Protein AF-A0A1F5HUN1-F1 (afdb_monomer_lite)

Sequence (190 aa):
MKLDQKSRLKQLQDASELLSDSLEKIESGDSKYLVVLGTQLRALICTGGRTFNPLLLDLSEELNKPIECFGPPDKNPNDPLFNGLVLGFPGRLIGFEPYSPAQRKYLLKDWLNANVLVVGGLFYTPNEVLRSFADKEASHYDPKSDSRMDKLRGIIHHNYFQGRNINEIDRFLIQTAEFVVGSTKELLTL

Structure (mmCIF, N/CA/C/O backbone):
data_AF-A0A1F5HUN1-F1
#
_entry.id   AF-A0A1F5HUN1-F1
#
loop_
_atom_site.group_PDB
_atom_site.id
_atom_site.type_symbol
_atom_site.label_atom_id
_atom_site.label_alt_id
_atom_site.label_comp_id
_atom_site.label_asym_id
_atom_site.label_entity_id
_atom_site.label_seq_id
_atom_site.pdbx_PDB_ins_code
_atom_site.Cartn_x
_atom_site.Cartn_y
_atom_site.Cartn_z
_atom_site.occupancy
_atom_site.B_iso_or_equiv
_atom_site.auth_seq_id
_atom_site.auth_comp_id
_atom_site.auth_asym_id
_atom_site.auth_atom_id
_atom_site.pdbx_PDB_model_num
ATOM 1 N N . MET A 1 1 ? -10.125 -16.787 17.872 1.00 56.31 1 MET A N 1
ATOM 2 C CA . MET A 1 1 ? -11.293 -15.923 18.143 1.00 56.31 1 MET A CA 1
ATOM 3 C C . MET A 1 1 ? -11.120 -14.667 17.303 1.00 56.31 1 MET A C 1
ATOM 5 O O . MET A 1 1 ? -10.060 -14.064 17.411 1.00 56.31 1 MET A O 1
ATOM 9 N N . LYS A 1 2 ? -12.054 -14.334 16.399 1.00 71.06 2 LYS A N 1
ATOM 10 C CA . LYS A 1 2 ? -11.988 -13.051 15.677 1.00 71.06 2 LYS A CA 1
ATOM 11 C C . LYS A 1 2 ? -12.323 -11.943 16.678 1.00 71.06 2 LYS A C 1
ATOM 13 O O . LYS A 1 2 ? -13.275 -12.103 17.438 1.00 71.06 2 LYS A O 1
ATOM 18 N N . LEU A 1 3 ? -11.515 -10.885 16.714 1.00 83.12 3 LEU A N 1
ATOM 19 C CA . LEU A 1 3 ? -11.843 -9.680 17.476 1.00 83.12 3 LEU A CA 1
ATOM 20 C C . LEU A 1 3 ? -13.171 -9.111 16.969 1.00 83.12 3 LEU A C 1
ATOM 22 O O . LEU A 1 3 ? -13.496 -9.268 15.788 1.00 83.12 3 LEU A O 1
ATOM 26 N N . ASP A 1 4 ? -13.926 -8.464 17.853 1.00 93.12 4 ASP A N 1
ATOM 27 C CA . ASP A 1 4 ? -15.129 -7.753 17.441 1.00 93.12 4 ASP A CA 1
ATOM 28 C C . ASP A 1 4 ? -14.783 -6.610 16.468 1.00 93.12 4 ASP A C 1
ATOM 30 O O . ASP A 1 4 ? -13.645 -6.130 16.394 1.00 93.12 4 ASP A O 1
ATOM 34 N N . GLN A 1 5 ? -15.781 -6.181 15.702 1.00 92.62 5 GLN A N 1
ATOM 35 C CA . GLN A 1 5 ? -15.617 -5.169 14.663 1.00 92.62 5 GLN A CA 1
ATOM 36 C C . GLN A 1 5 ? -15.076 -3.839 15.210 1.00 92.62 5 GLN A C 1
ATOM 38 O O . GLN A 1 5 ? -14.200 -3.241 14.588 1.00 92.62 5 GLN A O 1
ATOM 43 N N . LYS A 1 6 ? -15.531 -3.394 16.389 1.00 93.81 6 LYS A N 1
ATOM 44 C CA . LYS A 1 6 ? -15.085 -2.133 17.002 1.00 93.81 6 LYS A CA 1
ATOM 45 C C . LYS A 1 6 ? -13.597 -2.196 17.343 1.00 93.81 6 LYS A C 1
ATOM 47 O O . LYS A 1 6 ? -12.859 -1.257 17.052 1.00 93.81 6 LYS A O 1
ATOM 52 N N . SER A 1 7 ? -13.151 -3.315 17.906 1.00 95.56 7 SER A N 1
ATOM 53 C CA . SER A 1 7 ? -11.740 -3.557 18.213 1.00 95.56 7 SER A CA 1
ATOM 54 C C . SER A 1 7 ? -10.872 -3.559 16.950 1.00 95.56 7 SER A C 1
ATOM 56 O O . SER A 1 7 ? -9.792 -2.973 16.939 1.00 95.56 7 SER A O 1
ATOM 58 N N . ARG A 1 8 ? -11.355 -4.158 15.856 1.00 95.25 8 ARG A N 1
ATOM 59 C CA . ARG A 1 8 ? -10.649 -4.172 14.562 1.00 95.25 8 ARG A CA 1
ATOM 60 C C . ARG A 1 8 ? -10.586 -2.796 13.901 1.00 95.25 8 ARG A C 1
ATOM 62 O O . ARG A 1 8 ? -9.546 -2.444 13.354 1.00 95.25 8 ARG A O 1
ATOM 69 N N . LEU A 1 9 ? -11.656 -2.004 13.981 1.00 95.94 9 LEU A N 1
ATOM 70 C CA . LEU A 1 9 ? -11.659 -0.615 13.509 1.00 95.94 9 LEU A CA 1
ATOM 71 C C . LEU A 1 9 ? -10.669 0.243 14.298 1.00 95.94 9 LEU A C 1
ATOM 73 O O . LEU A 1 9 ? -9.948 1.037 13.702 1.00 95.94 9 LEU A O 1
ATOM 77 N N . LYS A 1 10 ? -10.569 0.037 15.618 1.00 96.38 10 LYS A N 1
ATOM 78 C CA . LYS A 1 10 ? -9.562 0.724 16.434 1.00 96.38 10 LYS A CA 1
ATOM 79 C C . LYS A 1 10 ? -8.138 0.320 16.043 1.00 96.38 10 LYS A C 1
ATOM 81 O O . LYS A 1 10 ? -7.303 1.194 15.862 1.00 96.38 10 LYS A O 1
ATOM 86 N N . GLN A 1 11 ? -7.878 -0.969 15.814 1.00 96.38 11 GLN A N 1
ATOM 87 C CA . GLN A 1 11 ? -6.581 -1.428 15.297 1.00 96.38 11 GLN A CA 1
ATOM 88 C C . GLN A 1 11 ? -6.235 -0.807 13.941 1.00 96.38 11 GLN A C 1
ATOM 90 O O . GLN A 1 11 ? -5.084 -0.448 13.708 1.00 96.38 11 GLN A O 1
ATOM 95 N N . LEU A 1 12 ? -7.222 -0.677 13.051 1.00 96.81 12 LEU A N 1
ATOM 96 C CA . LEU A 1 12 ? -7.029 -0.030 11.759 1.00 96.81 12 LEU A CA 1
ATOM 97 C C . LEU A 1 12 ? -6.694 1.459 11.931 1.00 96.81 12 LEU A C 1
ATOM 99 O O . LEU A 1 12 ? -5.780 1.954 11.275 1.00 96.81 12 LEU A O 1
ATOM 103 N N . GLN A 1 13 ? -7.394 2.154 12.832 1.00 97.31 13 GLN A N 1
ATOM 104 C CA . GLN A 1 13 ? -7.100 3.544 13.171 1.00 97.31 13 GLN A CA 1
ATOM 105 C C . GLN A 1 13 ? -5.670 3.694 13.711 1.00 97.31 13 GLN A C 1
ATOM 107 O O . GLN A 1 13 ? -4.914 4.499 13.179 1.00 97.31 13 GLN A O 1
ATOM 112 N N . ASP A 1 14 ? -5.282 2.889 14.702 1.00 97.31 14 ASP A N 1
ATOM 113 C CA . ASP A 1 14 ? -3.951 2.951 15.321 1.00 97.31 14 ASP A CA 1
ATOM 114 C C . ASP A 1 14 ? -2.840 2.673 14.290 1.00 97.31 14 ASP A C 1
ATOM 116 O O . ASP A 1 14 ? -1.811 3.348 14.260 1.00 97.31 14 ASP A O 1
ATOM 120 N N . ALA A 1 15 ? -3.057 1.708 13.388 1.00 96.81 15 ALA A N 1
ATOM 121 C CA . ALA A 1 15 ? -2.124 1.414 12.303 1.00 96.81 15 ALA A CA 1
ATOM 122 C C . ALA A 1 15 ? -2.027 2.564 11.282 1.00 96.81 15 ALA A C 1
ATOM 124 O O . ALA A 1 15 ? -0.940 2.857 10.784 1.00 96.81 15 ALA A O 1
ATOM 125 N N . SER A 1 16 ? -3.140 3.239 10.981 1.00 96.88 16 SER A N 1
ATOM 126 C CA . SER A 1 16 ? -3.157 4.410 10.096 1.00 96.88 16 SER A CA 1
ATOM 127 C C . SER A 1 16 ? -2.504 5.642 10.729 1.00 96.88 16 SER A C 1
ATOM 129 O O . SER A 1 16 ? -1.870 6.422 10.016 1.00 96.88 16 SER A O 1
ATOM 131 N N . GLU A 1 17 ? -2.649 5.836 12.040 1.00 97.75 17 GLU A N 1
ATOM 132 C CA . GLU A 1 17 ? -1.935 6.874 12.795 1.00 97.75 17 GLU A CA 1
ATOM 133 C C . GLU A 1 17 ? -0.425 6.608 12.736 1.00 97.75 17 GLU A C 1
ATOM 135 O O . GLU A 1 17 ? 0.332 7.480 12.320 1.00 97.75 17 GLU A O 1
ATOM 140 N N . LEU A 1 18 ? 0.008 5.365 12.974 1.00 97.81 18 LEU A N 1
ATOM 141 C CA . LEU A 1 18 ? 1.419 4.983 12.865 1.00 97.81 18 LEU A CA 1
ATOM 142 C C . LEU A 1 18 ? 1.997 5.176 11.450 1.00 97.81 18 LEU A C 1
ATOM 144 O O . LEU A 1 18 ? 3.154 5.582 11.309 1.00 97.81 18 LEU A O 1
ATOM 148 N N . LEU A 1 19 ? 1.223 4.885 10.397 1.00 97.75 19 LEU A N 1
ATOM 149 C CA . LEU A 1 19 ? 1.625 5.192 9.019 1.00 97.75 19 LEU A CA 1
ATOM 150 C C . LEU A 1 19 ? 1.801 6.701 8.808 1.00 97.75 19 LEU A C 1
ATOM 152 O O . LEU A 1 19 ? 2.785 7.107 8.195 1.00 97.75 19 LEU A O 1
ATOM 156 N N . SER A 1 20 ? 0.875 7.512 9.325 1.00 98.06 20 SER A N 1
ATOM 157 C CA . SER A 1 20 ? 0.920 8.977 9.207 1.00 98.06 20 SER A CA 1
ATOM 158 C C . SER A 1 20 ? 2.145 9.548 9.924 1.00 98.06 20 SER A C 1
ATOM 160 O O . SER A 1 20 ? 2.934 10.259 9.308 1.00 98.06 20 SER A O 1
ATOM 162 N N . ASP A 1 21 ? 2.382 9.135 11.171 1.00 98.06 21 ASP A N 1
ATOM 163 C CA . ASP A 1 21 ? 3.564 9.532 11.941 1.00 98.06 21 ASP A CA 1
ATOM 164 C C . ASP A 1 21 ? 4.859 9.130 11.221 1.00 98.06 21 ASP A C 1
ATOM 166 O O . ASP A 1 21 ? 5.821 9.895 11.155 1.00 98.06 21 ASP A O 1
ATOM 170 N N . SER A 1 22 ? 4.896 7.922 10.648 1.00 97.31 22 SER A N 1
ATOM 171 C CA . SER A 1 22 ? 6.065 7.432 9.910 1.00 97.31 22 SER A CA 1
ATOM 172 C C . SER A 1 22 ? 6.337 8.257 8.650 1.00 97.31 22 SER A C 1
ATOM 174 O O . SER A 1 22 ? 7.502 8.532 8.358 1.00 97.31 22 SER A O 1
ATOM 176 N N . LEU A 1 23 ? 5.292 8.674 7.925 1.00 97.12 23 LEU A N 1
ATOM 177 C CA . LEU A 1 23 ? 5.412 9.568 6.770 1.00 97.12 23 LEU A CA 1
ATOM 178 C C . LEU A 1 23 ? 6.037 10.909 7.178 1.00 97.12 23 LEU A C 1
ATOM 180 O O . LEU A 1 23 ? 7.041 11.302 6.588 1.00 97.12 23 LEU A O 1
ATOM 184 N N . GLU A 1 24 ? 5.544 11.548 8.242 1.00 97.56 24 GLU A N 1
ATOM 185 C CA . GLU A 1 24 ? 6.091 12.822 8.740 1.00 97.56 24 GLU A CA 1
ATOM 186 C C . GLU A 1 24 ? 7.574 12.710 9.143 1.00 97.56 24 GLU A C 1
ATOM 188 O O . GLU A 1 24 ? 8.388 13.608 8.892 1.00 97.56 24 GLU A O 1
ATOM 193 N N . LYS A 1 25 ? 7.965 11.585 9.761 1.00 96.56 25 LYS A N 1
ATOM 194 C CA . LYS A 1 25 ? 9.371 11.328 10.113 1.00 96.56 25 LYS A CA 1
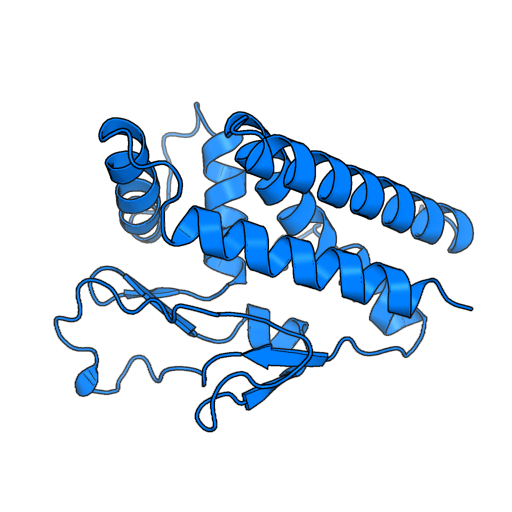ATOM 195 C C . LYS A 1 25 ? 10.253 11.172 8.879 1.00 96.56 25 LYS A C 1
ATOM 197 O O . LYS A 1 25 ? 11.366 11.698 8.873 1.00 96.56 25 LYS A O 1
ATOM 202 N N . ILE A 1 26 ? 9.767 10.496 7.840 1.00 93.88 26 ILE A N 1
ATOM 203 C CA . ILE A 1 26 ? 10.493 10.339 6.574 1.00 93.88 26 ILE A CA 1
ATOM 204 C C . ILE A 1 26 ? 10.638 11.685 5.864 1.00 93.88 26 ILE A C 1
ATOM 206 O O . ILE A 1 26 ? 11.736 12.005 5.412 1.00 93.88 26 ILE A O 1
ATOM 210 N N . GLU A 1 27 ? 9.580 12.497 5.817 1.00 92.31 27 GLU A N 1
ATOM 211 C CA . GLU A 1 27 ? 9.631 13.859 5.265 1.00 92.31 27 GLU A CA 1
ATOM 212 C C . GLU A 1 27 ? 10.648 14.742 6.000 1.00 92.31 27 GLU A C 1
ATOM 214 O O . GLU A 1 27 ? 11.350 15.541 5.382 1.00 92.31 27 GLU A O 1
ATOM 219 N N . SER A 1 28 ? 10.801 14.532 7.311 1.00 93.75 28 SER A N 1
ATOM 220 C CA . SER A 1 28 ? 11.814 15.194 8.144 1.00 93.75 28 SER A CA 1
ATOM 221 C C . SER A 1 28 ? 13.241 14.646 7.950 1.00 93.75 28 SER A C 1
ATOM 223 O O . SER A 1 28 ? 14.171 15.107 8.613 1.00 93.75 28 SER A O 1
ATOM 225 N N . GLY A 1 29 ? 13.433 13.661 7.068 1.00 90.12 29 GLY A N 1
ATOM 226 C CA . GLY A 1 29 ? 14.726 13.055 6.739 1.00 90.12 29 GLY A CA 1
ATOM 227 C C . GLY A 1 29 ? 15.086 11.794 7.535 1.00 90.12 29 GLY A C 1
ATOM 228 O O . GLY A 1 29 ? 16.185 11.266 7.364 1.00 90.12 29 GLY A O 1
ATOM 229 N N . ASP A 1 30 ? 14.198 11.277 8.389 1.00 91.75 30 ASP A N 1
ATOM 230 C CA . ASP A 1 30 ? 14.456 10.082 9.203 1.00 91.75 30 ASP A CA 1
ATOM 231 C C . ASP A 1 30 ? 14.040 8.798 8.462 1.00 91.75 30 ASP A C 1
ATOM 233 O O . ASP A 1 30 ? 12.989 8.198 8.700 1.00 91.75 30 ASP A O 1
ATOM 237 N N . SER A 1 31 ? 14.889 8.361 7.530 1.00 88.06 31 SER A N 1
ATOM 238 C CA . SER A 1 31 ? 14.602 7.249 6.610 1.00 88.06 31 SER A CA 1
ATOM 239 C C . SER A 1 31 ? 14.421 5.878 7.278 1.00 88.06 31 SER A C 1
ATOM 241 O O . SER A 1 31 ? 13.883 4.965 6.651 1.00 88.06 31 SER A O 1
ATOM 243 N N . LYS A 1 32 ? 14.792 5.704 8.557 1.00 89.00 32 LYS A N 1
ATOM 244 C CA . LYS A 1 32 ? 14.588 4.433 9.286 1.00 89.00 32 LYS A CA 1
ATOM 245 C C . LYS A 1 32 ? 13.109 4.053 9.415 1.00 89.00 32 LYS A C 1
ATOM 247 O O . LYS A 1 32 ? 12.781 2.876 9.552 1.00 89.00 32 LYS A O 1
ATOM 252 N N . TYR A 1 33 ? 12.211 5.035 9.331 1.00 93.44 33 TYR A N 1
ATOM 253 C CA . TYR A 1 33 ? 10.768 4.811 9.376 1.00 93.44 33 TYR A CA 1
ATOM 254 C C . TYR A 1 33 ? 10.210 4.181 8.088 1.00 93.44 33 TYR A C 1
ATOM 256 O O . TYR A 1 33 ? 9.084 3.689 8.103 1.00 93.44 33 TYR A O 1
ATOM 264 N N . LEU A 1 34 ? 10.999 4.070 7.008 1.00 90.62 34 LEU A N 1
ATOM 265 C CA . LEU A 1 34 ? 10.617 3.282 5.826 1.00 90.62 34 LEU A CA 1
ATOM 266 C C . LEU A 1 34 ? 10.353 1.811 6.182 1.00 90.62 34 LEU A C 1
ATOM 268 O O . LEU A 1 34 ? 9.440 1.197 5.633 1.00 90.62 34 LEU A O 1
ATOM 272 N N . VAL A 1 35 ? 11.099 1.256 7.144 1.00 90.62 35 VAL A N 1
ATOM 273 C CA . VAL A 1 35 ? 10.883 -0.112 7.647 1.00 90.62 35 VAL A CA 1
ATOM 274 C C . VAL A 1 35 ? 9.513 -0.238 8.317 1.00 90.62 35 VAL A C 1
ATOM 276 O O . VAL A 1 35 ? 8.781 -1.207 8.091 1.00 90.62 35 VAL A O 1
ATOM 279 N N . VAL A 1 36 ? 9.132 0.771 9.104 1.00 93.38 36 VAL A N 1
ATOM 280 C CA . VAL A 1 36 ? 7.818 0.833 9.754 1.00 93.38 36 VAL A CA 1
ATOM 281 C C . VAL A 1 36 ? 6.715 0.927 8.699 1.00 93.38 36 VAL A C 1
ATOM 283 O O . VAL A 1 36 ? 5.768 0.144 8.754 1.00 93.38 36 VAL A O 1
ATOM 286 N N . LEU A 1 37 ? 6.874 1.777 7.675 1.00 94.00 37 LEU A N 1
ATOM 287 C CA . LEU A 1 37 ? 5.928 1.844 6.555 1.00 94.00 37 LEU A CA 1
ATOM 288 C C . LEU A 1 37 ? 5.752 0.490 5.869 1.00 94.00 37 LEU A C 1
ATOM 290 O O . LEU A 1 37 ? 4.629 0.012 5.734 1.00 94.00 37 LEU A O 1
ATOM 294 N N . GLY A 1 38 ? 6.846 -0.150 5.452 1.00 92.88 38 GLY A N 1
ATOM 295 C CA . GLY A 1 38 ? 6.779 -1.418 4.729 1.00 92.88 38 GLY A CA 1
ATOM 296 C C . GLY A 1 38 ? 6.102 -2.531 5.531 1.00 92.88 38 GLY A C 1
ATOM 297 O O . GLY A 1 38 ? 5.279 -3.277 4.997 1.00 92.88 38 GLY A O 1
ATOM 298 N N . THR A 1 39 ? 6.403 -2.626 6.828 1.00 92.06 39 THR A N 1
ATOM 299 C CA . THR A 1 39 ? 5.797 -3.632 7.715 1.00 92.06 39 THR A CA 1
ATOM 300 C C . THR A 1 39 ? 4.307 -3.379 7.954 1.00 92.06 39 THR A C 1
ATOM 302 O O . THR A 1 39 ? 3.516 -4.322 7.862 1.00 92.06 39 THR A O 1
ATOM 305 N N . GLN A 1 40 ? 3.903 -2.126 8.178 1.00 95.12 40 GLN A N 1
ATOM 306 C CA . GLN A 1 40 ? 2.494 -1.758 8.350 1.00 95.12 40 GLN A CA 1
ATOM 307 C C . GLN A 1 40 ? 1.690 -1.921 7.059 1.00 95.12 40 GLN A C 1
ATOM 309 O O . GLN A 1 40 ? 0.628 -2.538 7.069 1.00 95.12 40 GLN A O 1
ATOM 314 N N . LEU A 1 41 ? 2.217 -1.466 5.919 1.00 96.31 41 LEU A N 1
ATOM 315 C CA . LEU A 1 41 ? 1.594 -1.679 4.611 1.00 96.31 41 LEU A CA 1
ATOM 316 C C . LEU A 1 41 ? 1.370 -3.163 4.336 1.00 96.31 41 LEU A C 1
ATOM 318 O O . LEU A 1 41 ? 0.289 -3.565 3.904 1.00 96.31 41 LEU A O 1
ATOM 322 N N . ARG A 1 42 ? 2.362 -4.004 4.646 1.00 92.88 42 ARG A N 1
ATOM 323 C CA . ARG A 1 42 ? 2.183 -5.447 4.536 1.00 92.88 42 ARG A CA 1
ATOM 324 C C . ARG A 1 42 ? 1.002 -5.918 5.377 1.00 92.88 42 ARG A C 1
ATOM 326 O O . ARG A 1 42 ? 0.135 -6.575 4.820 1.00 92.88 42 ARG A O 1
ATOM 333 N N . ALA A 1 43 ? 0.948 -5.568 6.662 1.00 93.06 43 ALA A N 1
ATOM 334 C CA . ALA A 1 43 ? -0.140 -5.943 7.573 1.00 93.06 43 ALA A CA 1
ATOM 335 C C . ALA A 1 43 ? -1.527 -5.466 7.125 1.00 93.06 43 ALA A C 1
ATOM 337 O O . ALA A 1 43 ? -2.515 -6.174 7.320 1.00 93.06 43 ALA A O 1
ATOM 338 N N . LEU A 1 44 ? -1.606 -4.286 6.514 1.00 95.94 44 LEU A N 1
ATOM 339 C CA . LEU A 1 44 ? -2.877 -3.667 6.166 1.00 95.94 44 LEU A CA 1
ATOM 340 C C . LEU A 1 44 ? -3.441 -4.135 4.829 1.00 95.94 44 LEU A C 1
ATOM 342 O O . LEU A 1 44 ? -4.658 -4.290 4.738 1.00 95.94 44 LEU A O 1
ATOM 346 N N . ILE A 1 45 ? -2.598 -4.347 3.810 1.00 96.38 45 ILE A N 1
ATOM 347 C CA . ILE A 1 45 ? -3.074 -4.553 2.430 1.00 96.38 45 ILE A CA 1
ATOM 348 C C . ILE A 1 45 ? -2.477 -5.762 1.697 1.00 96.38 45 ILE A C 1
ATOM 350 O O . ILE A 1 45 ? -3.057 -6.198 0.709 1.00 96.38 45 ILE A O 1
ATOM 354 N N . CYS A 1 46 ? -1.354 -6.343 2.134 1.00 93.88 46 CYS A N 1
ATOM 355 C CA . CYS A 1 46 ? -0.739 -7.442 1.377 1.00 93.88 46 CYS A CA 1
ATOM 356 C C . CYS A 1 46 ? -1.464 -8.783 1.553 1.00 93.88 46 CYS A C 1
ATOM 358 O O . CYS A 1 46 ? -1.920 -9.137 2.637 1.00 93.88 46 CYS A O 1
ATOM 360 N N . THR A 1 47 ? -1.481 -9.581 0.484 1.00 88.00 47 THR A N 1
ATOM 361 C CA . THR A 1 47 ? -2.148 -10.892 0.410 1.00 88.00 47 THR A CA 1
ATOM 362 C C . THR A 1 47 ? -1.153 -12.024 0.110 1.00 88.00 47 THR A C 1
ATOM 364 O O . THR A 1 47 ? -0.011 -11.792 -0.302 1.00 88.00 47 THR A O 1
ATOM 367 N N . GLY A 1 48 ? -1.570 -13.283 0.298 1.00 76.56 48 GLY A N 1
ATOM 368 C CA . GLY A 1 48 ? -0.821 -14.466 -0.160 1.00 76.56 48 GLY A CA 1
ATOM 369 C C . GLY A 1 48 ? 0.028 -15.186 0.901 1.00 76.56 48 GLY A C 1
ATOM 370 O O . GLY A 1 48 ? 1.077 -15.746 0.575 1.00 76.56 48 GLY A O 1
ATOM 371 N N . GLY A 1 49 ? -0.399 -15.179 2.164 1.00 71.06 49 GLY A N 1
ATOM 372 C CA . GLY A 1 49 ? 0.087 -16.090 3.206 1.00 71.06 49 GLY A CA 1
ATOM 373 C C . GLY A 1 49 ? -1.072 -16.930 3.744 1.00 71.06 49 GLY A C 1
ATOM 374 O O . GLY A 1 49 ? -2.182 -16.421 3.847 1.00 71.06 49 GLY A O 1
ATOM 375 N N . ARG A 1 50 ? -0.838 -18.201 4.109 1.00 60.84 50 ARG A N 1
ATOM 376 C CA . ARG A 1 50 ? -1.904 -19.117 4.588 1.00 60.84 50 ARG A CA 1
ATOM 377 C C . ARG A 1 50 ? -2.694 -18.587 5.794 1.00 60.84 50 ARG A C 1
ATOM 379 O O . ARG A 1 50 ? -3.806 -19.040 6.028 1.00 60.84 50 ARG A O 1
ATOM 386 N N . THR A 1 51 ? -2.117 -17.666 6.558 1.00 66.50 51 THR A N 1
ATOM 387 C CA . THR A 1 51 ? -2.691 -17.100 7.788 1.00 66.50 51 THR A CA 1
ATOM 388 C C . THR A 1 51 ? -2.771 -15.575 7.758 1.00 66.50 51 THR A C 1
ATOM 390 O O . THR A 1 51 ? -2.964 -14.957 8.802 1.00 66.50 51 THR A O 1
ATOM 393 N N . PHE A 1 52 ? -2.561 -14.956 6.594 1.00 75.81 52 PHE A N 1
ATOM 394 C CA . PHE A 1 52 ? -2.387 -13.514 6.499 1.00 75.81 52 PHE A CA 1
ATOM 395 C C . PHE A 1 52 ? -3.632 -12.855 5.910 1.00 75.81 52 PHE A C 1
ATOM 397 O O . PHE A 1 52 ? -3.891 -12.982 4.715 1.00 75.81 52 PHE A O 1
ATOM 404 N N . ASN A 1 53 ? -4.374 -12.162 6.770 1.00 84.69 53 ASN A N 1
ATOM 405 C CA . ASN A 1 53 ? -5.614 -11.476 6.433 1.00 84.69 53 ASN A CA 1
ATOM 406 C C . ASN A 1 53 ? -5.400 -9.957 6.565 1.00 84.69 53 ASN A C 1
ATOM 408 O O . ASN A 1 53 ? -5.316 -9.464 7.695 1.00 84.69 53 ASN A O 1
ATOM 412 N N . PRO A 1 54 ? -5.227 -9.231 5.448 1.00 92.75 54 PRO A N 1
ATOM 413 C CA . PRO A 1 54 ? -4.950 -7.798 5.464 1.00 92.75 54 PRO A CA 1
ATOM 414 C C . PRO A 1 54 ? -6.114 -7.004 6.066 1.00 92.75 54 PRO A C 1
ATOM 416 O O . PRO A 1 54 ? -7.219 -6.997 5.527 1.00 92.75 54 PRO A O 1
ATOM 419 N N . LEU A 1 55 ? -5.861 -6.320 7.188 1.00 95.06 55 LEU A N 1
ATOM 420 C CA . LEU A 1 55 ? -6.916 -5.728 8.020 1.00 95.06 55 LEU A CA 1
ATOM 421 C C . LEU A 1 55 ? -7.795 -4.719 7.266 1.00 95.06 55 LEU A C 1
ATOM 423 O O . LEU A 1 55 ? -9.013 -4.736 7.443 1.00 95.06 55 LEU A O 1
ATOM 427 N N . LEU A 1 56 ? -7.195 -3.857 6.436 1.00 96.62 56 LEU A N 1
ATOM 428 C CA . LEU A 1 56 ? -7.932 -2.836 5.688 1.00 96.62 56 LEU A CA 1
ATOM 429 C C . LEU A 1 56 ? -8.823 -3.474 4.615 1.00 96.62 56 LEU A C 1
ATOM 431 O O . LEU A 1 56 ? -9.995 -3.121 4.508 1.00 96.62 56 LEU A O 1
ATOM 435 N N . LEU A 1 57 ? -8.290 -4.436 3.853 1.00 95.31 57 LEU A N 1
ATOM 436 C CA . LEU A 1 57 ? -9.064 -5.138 2.825 1.00 95.31 57 LEU A CA 1
ATOM 437 C C . LEU A 1 57 ? -10.214 -5.934 3.452 1.00 95.31 57 LEU A C 1
ATOM 439 O O . LEU A 1 57 ? -11.352 -5.790 3.011 1.00 95.31 57 LEU A O 1
ATOM 443 N N . ASP A 1 58 ? -9.952 -6.680 4.526 1.00 94.88 58 ASP A N 1
ATOM 444 C CA . ASP A 1 58 ? -10.984 -7.443 5.230 1.00 94.88 58 ASP A CA 1
ATOM 445 C C . ASP A 1 58 ? -12.123 -6.544 5.741 1.00 94.88 58 ASP A C 1
ATOM 447 O O . ASP A 1 58 ? -13.297 -6.886 5.601 1.00 94.88 58 ASP A O 1
ATOM 451 N N . LEU A 1 59 ? -11.794 -5.403 6.362 1.00 96.12 59 LEU A N 1
ATOM 452 C CA . LEU A 1 59 ? -12.803 -4.467 6.869 1.00 96.12 59 LEU A CA 1
ATOM 453 C C . LEU A 1 59 ? -13.569 -3.782 5.733 1.00 96.12 59 LEU A C 1
ATOM 455 O O . LEU A 1 59 ? -14.769 -3.555 5.866 1.00 96.12 59 LEU A O 1
ATOM 459 N N . SER A 1 60 ? -12.906 -3.485 4.613 1.00 95.94 60 SER A N 1
ATOM 460 C CA . SER A 1 60 ? -13.555 -2.912 3.431 1.00 95.94 60 SER A CA 1
ATOM 461 C C . SER A 1 60 ? -14.627 -3.845 2.855 1.00 95.94 60 SER A C 1
ATOM 463 O O . SER A 1 60 ? -15.723 -3.398 2.515 1.00 95.94 60 SER A O 1
ATOM 465 N N . GLU A 1 61 ? -14.353 -5.153 2.823 1.00 94.19 61 GLU A N 1
ATOM 466 C CA . GLU A 1 61 ? -15.310 -6.161 2.364 1.00 94.19 61 GLU A CA 1
ATOM 467 C C . GLU A 1 61 ? -16.439 -6.364 3.385 1.00 94.19 61 GLU A C 1
ATOM 469 O O . GLU A 1 61 ? -17.608 -6.373 3.008 1.00 94.19 61 GLU A O 1
ATOM 474 N N . GLU A 1 62 ? -16.120 -6.442 4.682 1.00 94.38 62 GLU A N 1
ATOM 475 C CA . GLU A 1 62 ? -17.118 -6.592 5.753 1.00 94.38 62 GLU A CA 1
ATOM 476 C C . GLU A 1 62 ? -18.120 -5.428 5.802 1.00 94.38 62 GLU A C 1
ATOM 478 O O . GLU A 1 62 ? -19.310 -5.635 6.040 1.00 94.38 62 GLU A O 1
ATOM 483 N N . LEU A 1 63 ? -17.647 -4.206 5.550 1.00 95.19 63 LEU A N 1
ATOM 484 C CA . LEU A 1 63 ? -18.468 -2.995 5.536 1.00 95.19 63 LEU A CA 1
ATOM 485 C C . LEU A 1 63 ? -19.124 -2.720 4.173 1.00 95.19 63 LEU A C 1
ATOM 487 O O . LEU A 1 63 ? -19.820 -1.714 4.042 1.00 95.19 63 LEU A O 1
ATOM 491 N N . ASN A 1 64 ? -18.919 -3.579 3.166 1.00 95.81 64 ASN A N 1
ATOM 492 C CA . ASN A 1 64 ? -19.345 -3.363 1.776 1.00 95.81 64 ASN A CA 1
ATOM 493 C C . ASN A 1 64 ? -18.901 -2.000 1.204 1.00 95.81 64 ASN A C 1
ATOM 495 O O . ASN A 1 64 ? -19.637 -1.348 0.463 1.00 95.81 64 ASN A O 1
ATOM 499 N N . LYS A 1 65 ? -17.686 -1.569 1.550 1.00 95.88 65 LYS A N 1
ATOM 500 C CA . LYS A 1 65 ? -17.057 -0.330 1.082 1.00 95.88 65 LYS A CA 1
ATOM 501 C C . LYS A 1 65 ? -15.792 -0.681 0.294 1.00 95.88 65 LYS A C 1
ATOM 503 O O . LYS A 1 65 ? -14.703 -0.629 0.862 1.00 95.88 65 LYS A O 1
ATOM 508 N N . PRO A 1 66 ? -15.908 -1.091 -0.981 1.00 95.38 66 PRO A N 1
ATOM 509 C CA . PRO A 1 66 ? -14.740 -1.442 -1.779 1.00 95.38 66 PRO A CA 1
ATOM 510 C C . PRO A 1 66 ? -13.795 -0.243 -1.907 1.00 95.38 66 PRO A C 1
ATOM 512 O O . PRO A 1 66 ? -14.235 0.875 -2.161 1.00 95.38 66 PRO A O 1
ATOM 515 N N . ILE A 1 67 ? -12.495 -0.490 -1.756 1.00 97.69 67 ILE A N 1
ATOM 516 C CA . ILE A 1 67 ? -11.468 0.541 -1.925 1.00 97.69 67 ILE A CA 1
ATOM 517 C C . ILE A 1 67 ? -11.058 0.570 -3.391 1.00 97.69 67 ILE A C 1
ATOM 519 O O . ILE A 1 67 ? -10.584 -0.433 -3.932 1.00 97.69 67 ILE A O 1
ATOM 523 N N . GLU A 1 68 ? -11.232 1.722 -4.024 1.00 97.88 68 GLU A N 1
ATOM 524 C CA . GLU A 1 68 ? -10.893 1.946 -5.424 1.00 97.88 68 GLU A CA 1
ATOM 525 C C . GLU A 1 68 ? -9.646 2.820 -5.541 1.00 97.88 68 GLU A C 1
ATOM 527 O O . GLU A 1 68 ? -9.445 3.749 -4.764 1.00 97.88 68 GLU A O 1
ATOM 532 N N . CYS A 1 69 ? -8.806 2.543 -6.534 1.00 97.69 69 CYS A N 1
ATOM 533 C CA . CYS A 1 69 ? -7.597 3.317 -6.786 1.00 97.69 69 CYS A CA 1
ATOM 534 C C . CYS A 1 69 ? -7.338 3.500 -8.280 1.00 97.69 69 CYS A C 1
ATOM 536 O O . CYS A 1 69 ? -7.795 2.713 -9.113 1.00 97.69 69 CYS A O 1
ATOM 538 N N . PHE A 1 70 ? -6.541 4.508 -8.621 1.00 97.56 70 PHE A N 1
ATOM 539 C CA . PHE A 1 70 ? -5.990 4.695 -9.957 1.00 97.56 70 PHE A CA 1
ATOM 540 C C . PHE A 1 70 ? -4.517 4.311 -9.978 1.00 97.56 70 PHE A C 1
ATOM 542 O O . PHE A 1 70 ? -3.737 4.753 -9.136 1.00 97.56 70 PHE A O 1
ATOM 549 N N . GLY A 1 71 ? -4.131 3.507 -10.964 1.00 95.75 71 GLY A N 1
ATOM 550 C CA . GLY A 1 71 ? -2.760 3.043 -11.132 1.00 95.75 71 GLY A CA 1
ATOM 551 C C . GLY A 1 71 ? -2.384 2.844 -12.600 1.00 95.75 71 GLY A C 1
ATOM 552 O O . GLY A 1 71 ? -3.238 2.961 -13.483 1.00 95.75 71 GLY A O 1
ATOM 553 N N . PRO A 1 72 ? -1.102 2.581 -12.897 1.00 93.62 72 PRO A N 1
ATOM 554 C CA . PRO A 1 72 ? -0.658 2.204 -14.234 1.00 93.62 72 PRO A CA 1
ATOM 555 C C . PRO A 1 72 ? -1.412 0.972 -14.749 1.00 93.62 72 PRO A C 1
ATOM 557 O O . PRO A 1 72 ? -1.834 0.146 -13.940 1.00 93.62 72 PRO A O 1
ATOM 560 N N . PRO A 1 73 ? -1.544 0.820 -16.077 1.00 92.50 73 PRO A N 1
ATOM 561 C CA . PRO A 1 73 ? -2.150 -0.369 -16.650 1.00 92.50 73 PRO A CA 1
ATOM 562 C C . PRO A 1 73 ? -1.319 -1.613 -16.312 1.00 92.50 73 PRO A C 1
ATOM 564 O O . PRO A 1 73 ? -0.089 -1.545 -16.214 1.00 92.50 73 PRO A O 1
ATOM 567 N N . ASP A 1 74 ? -2.004 -2.747 -16.176 1.00 93.62 74 ASP A N 1
ATOM 568 C CA . ASP A 1 74 ? -1.376 -4.056 -16.011 1.00 93.62 74 ASP A CA 1
ATOM 569 C C . ASP A 1 74 ? -0.540 -4.374 -17.256 1.00 93.62 74 ASP A C 1
ATOM 571 O O . ASP A 1 74 ? -1.039 -4.311 -18.386 1.00 93.62 74 ASP A O 1
ATOM 575 N N . LYS A 1 75 ? 0.752 -4.641 -17.065 1.00 90.50 75 LYS A N 1
ATOM 576 C CA . LYS A 1 75 ? 1.678 -4.891 -18.169 1.00 90.50 75 LYS A CA 1
ATOM 577 C C . LYS A 1 75 ? 1.635 -6.366 -18.527 1.00 90.50 75 LYS A C 1
ATOM 579 O O . LYS A 1 75 ? 1.787 -7.227 -17.667 1.00 90.50 75 LYS A O 1
ATOM 584 N N . ASN A 1 76 ? 1.504 -6.657 -19.817 1.00 88.31 76 ASN A N 1
ATOM 585 C CA . ASN A 1 76 ? 1.596 -8.024 -20.310 1.00 88.31 76 ASN A CA 1
ATOM 586 C C . ASN A 1 76 ? 3.064 -8.492 -20.275 1.00 88.31 76 ASN A C 1
ATOM 588 O O . ASN A 1 76 ? 3.885 -7.911 -20.990 1.00 88.31 76 ASN A O 1
ATOM 592 N N . PRO A 1 77 ? 3.404 -9.561 -19.527 1.00 83.06 77 PRO A N 1
ATOM 593 C CA . PRO A 1 77 ? 4.771 -10.070 -19.469 1.00 83.06 77 PRO A CA 1
ATOM 594 C C . PRO A 1 77 ? 5.337 -10.550 -20.809 1.00 83.06 77 PRO A C 1
ATOM 596 O O . PRO A 1 77 ? 6.550 -10.646 -20.967 1.00 83.06 77 PRO A O 1
ATOM 599 N N . ASN A 1 78 ? 4.461 -10.854 -21.770 1.00 85.69 78 ASN A N 1
ATOM 600 C CA . ASN A 1 78 ? 4.832 -11.321 -23.104 1.00 85.69 78 ASN A CA 1
ATOM 601 C C . ASN A 1 78 ? 4.951 -10.187 -24.132 1.00 85.69 78 ASN A C 1
ATOM 603 O O . ASN A 1 78 ? 5.186 -10.463 -25.307 1.00 85.69 78 ASN A O 1
ATOM 607 N N . ASP A 1 79 ? 4.736 -8.930 -23.734 1.00 84.69 79 ASP A N 1
ATOM 608 C CA . ASP A 1 79 ? 4.857 -7.797 -24.647 1.00 84.69 79 ASP A CA 1
ATOM 609 C C . ASP A 1 79 ? 6.344 -7.535 -24.974 1.00 84.69 79 ASP A C 1
ATOM 611 O O . ASP A 1 79 ? 7.133 -7.233 -24.068 1.00 84.69 79 ASP A O 1
ATOM 615 N N . PRO A 1 80 ? 6.748 -7.621 -26.261 1.00 82.69 80 PRO A N 1
ATOM 616 C CA . PRO A 1 80 ? 8.133 -7.423 -26.677 1.00 82.69 80 PRO A CA 1
ATOM 617 C C . PRO A 1 80 ? 8.712 -6.055 -26.309 1.00 82.69 80 PRO A C 1
ATOM 619 O O . PRO A 1 80 ? 9.934 -5.928 -26.233 1.00 82.69 80 PRO A O 1
ATOM 622 N N . LEU A 1 81 ? 7.872 -5.042 -26.067 1.00 79.50 81 LEU A N 1
ATOM 623 C CA . LEU A 1 81 ? 8.304 -3.700 -25.666 1.00 79.50 81 LEU A CA 1
ATOM 624 C C . LEU A 1 81 ? 9.053 -3.686 -24.325 1.00 79.50 81 LEU A C 1
ATOM 626 O O . LEU A 1 81 ? 9.805 -2.750 -24.057 1.00 79.50 81 LEU A O 1
ATOM 630 N N . PHE A 1 82 ? 8.880 -4.713 -23.487 1.00 79.06 82 PHE A N 1
ATOM 631 C CA . PHE A 1 82 ? 9.575 -4.832 -22.203 1.00 79.06 82 PHE A CA 1
ATOM 632 C C . PHE A 1 82 ? 10.861 -5.671 -22.272 1.00 79.06 82 PHE A C 1
ATOM 634 O O . PHE A 1 82 ? 11.588 -5.760 -21.277 1.00 79.06 82 PHE A O 1
ATOM 641 N N . ASN A 1 83 ? 11.191 -6.247 -23.435 1.00 75.00 83 ASN A N 1
ATOM 642 C CA . ASN A 1 83 ? 12.420 -7.017 -23.615 1.00 75.00 83 ASN A CA 1
ATOM 643 C C . ASN A 1 83 ? 13.649 -6.111 -23.460 1.00 75.00 83 ASN A C 1
ATOM 645 O O . ASN A 1 83 ? 13.837 -5.153 -24.204 1.00 75.00 83 ASN A O 1
ATOM 649 N N . GLY A 1 84 ? 14.509 -6.425 -22.489 1.00 67.50 84 GLY A N 1
ATOM 650 C CA . GLY A 1 84 ? 15.712 -5.637 -22.201 1.00 67.50 84 GLY A CA 1
ATOM 651 C C . GLY A 1 84 ? 15.469 -4.375 -21.366 1.00 67.50 84 GLY A C 1
ATOM 652 O O . GLY A 1 84 ? 16.416 -3.629 -21.115 1.00 67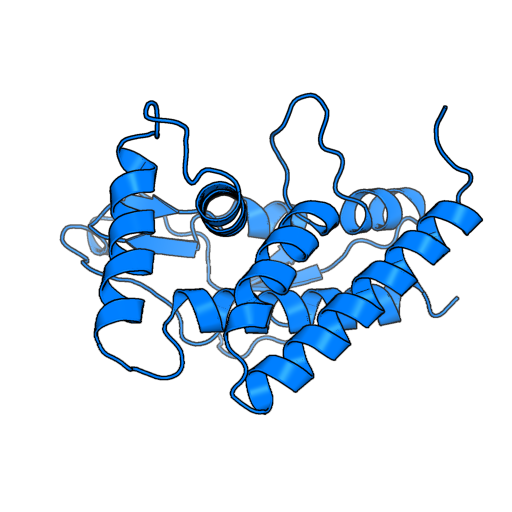.50 84 GLY A O 1
ATOM 653 N N . LEU A 1 85 ? 14.240 -4.136 -20.886 1.00 73.00 85 LEU A N 1
ATOM 654 C CA . LEU A 1 85 ? 13.961 -3.015 -19.992 1.00 73.00 85 LEU A CA 1
ATOM 655 C C . LEU A 1 85 ? 14.608 -3.246 -18.616 1.00 73.00 85 LEU A C 1
ATOM 657 O O . LEU A 1 85 ? 14.279 -4.190 -17.892 1.00 73.00 85 LEU A O 1
ATOM 661 N N . VAL A 1 86 ? 15.524 -2.350 -18.244 1.00 67.06 86 VAL A N 1
ATOM 662 C CA . VAL A 1 86 ? 16.267 -2.429 -16.975 1.00 67.06 86 VAL A CA 1
ATOM 663 C C . VAL A 1 86 ? 15.393 -2.010 -15.791 1.00 67.06 86 VAL A C 1
ATOM 665 O O . VAL A 1 86 ? 15.383 -2.693 -14.768 1.00 67.06 86 VAL A O 1
ATOM 668 N N . LEU A 1 87 ? 14.632 -0.922 -15.933 1.00 67.62 87 LEU A N 1
ATOM 669 C CA . LEU A 1 87 ? 13.711 -0.430 -14.911 1.00 67.62 87 LEU A CA 1
ATOM 670 C C . LEU A 1 87 ? 12.533 0.299 -15.566 1.00 67.62 87 LEU A C 1
ATOM 672 O O . LEU A 1 87 ? 12.727 1.227 -16.346 1.00 67.62 87 LEU A O 1
ATOM 676 N N . GLY A 1 88 ? 11.314 -0.113 -15.226 1.00 71.81 88 GLY A N 1
ATOM 677 C CA . GLY A 1 88 ? 10.073 0.517 -15.667 1.00 71.81 88 GLY A CA 1
ATOM 678 C C . GLY A 1 88 ? 9.212 0.911 -14.477 1.00 71.81 88 GLY A C 1
ATOM 679 O O . GLY A 1 88 ? 8.247 0.203 -14.175 1.00 71.81 88 GLY A O 1
ATOM 680 N N . PHE A 1 89 ? 9.564 2.023 -13.826 1.00 70.38 89 PHE A N 1
ATOM 681 C CA . PHE A 1 89 ? 8.869 2.568 -12.659 1.00 70.38 89 PHE A CA 1
ATOM 682 C C . PHE A 1 89 ? 8.125 3.862 -13.032 1.00 70.38 89 PHE A C 1
ATOM 684 O O . PHE A 1 89 ? 8.761 4.870 -13.335 1.00 70.38 89 PHE A O 1
ATOM 691 N N . PRO A 1 90 ? 6.785 3.857 -13.077 1.00 74.19 90 PRO A N 1
ATOM 692 C CA . PRO A 1 90 ? 6.004 5.081 -13.221 1.00 74.19 90 PRO A CA 1
ATOM 693 C C . PRO A 1 90 ? 6.247 6.007 -12.026 1.00 74.19 90 PRO A C 1
ATOM 695 O O . PRO A 1 90 ? 6.256 5.545 -10.890 1.00 74.19 90 PRO A O 1
ATOM 698 N N . GLY A 1 91 ? 6.389 7.315 -12.263 1.00 75.56 91 GLY A N 1
ATOM 699 C CA . GLY A 1 91 ? 6.637 8.283 -11.184 1.00 75.56 91 GLY A CA 1
ATOM 700 C C . GLY A 1 91 ? 5.525 8.338 -10.126 1.00 75.56 91 GLY A C 1
ATOM 701 O O . GLY A 1 91 ? 5.805 8.645 -8.968 1.00 75.56 91 GLY A O 1
ATOM 702 N N . ARG A 1 92 ? 4.283 7.990 -10.502 1.00 84.62 92 ARG A N 1
ATOM 703 C CA . ARG A 1 92 ? 3.149 7.804 -9.586 1.00 84.62 92 ARG A CA 1
ATOM 704 C C . ARG A 1 92 ? 2.453 6.467 -9.841 1.00 84.62 92 ARG A C 1
ATOM 706 O O . ARG A 1 92 ? 1.976 6.222 -10.951 1.00 84.62 92 ARG A O 1
ATOM 713 N N . LEU A 1 93 ? 2.403 5.611 -8.824 1.00 88.62 93 LEU A N 1
ATOM 714 C CA . LEU A 1 93 ? 1.921 4.229 -8.935 1.00 88.62 93 LEU A CA 1
ATOM 715 C C . LEU A 1 93 ? 0.498 4.018 -8.435 1.00 88.62 93 LEU A C 1
ATOM 717 O O . LEU A 1 93 ? -0.176 3.106 -8.913 1.00 88.62 93 LEU A O 1
ATOM 721 N N . ILE A 1 94 ? 0.057 4.849 -7.498 1.00 95.56 94 ILE A N 1
ATOM 722 C CA . ILE A 1 94 ? -1.267 4.758 -6.896 1.00 95.56 94 ILE A CA 1
ATOM 723 C C . ILE A 1 94 ? -1.779 6.147 -6.504 1.00 95.56 94 ILE A C 1
ATOM 725 O O . ILE A 1 94 ? -0.995 7.051 -6.201 1.00 95.56 94 ILE A O 1
ATOM 729 N N . GLY A 1 95 ? -3.096 6.329 -6.547 1.00 95.38 95 GLY A N 1
ATOM 730 C CA . GLY A 1 95 ? -3.772 7.533 -6.077 1.00 95.38 95 GLY A CA 1
ATOM 731 C C . GLY A 1 95 ? -5.295 7.407 -6.114 1.00 95.38 95 GLY A C 1
ATOM 732 O O . GLY A 1 95 ? -5.835 6.456 -6.679 1.00 95.38 95 GLY A O 1
ATOM 733 N N . PHE A 1 96 ? -5.976 8.389 -5.520 1.00 95.94 96 PHE A N 1
ATOM 734 C CA . PHE A 1 96 ? -7.443 8.516 -5.532 1.00 95.94 96 PHE A CA 1
ATOM 735 C C . PHE A 1 96 ? -7.988 9.057 -6.855 1.00 95.94 96 PHE A C 1
ATOM 737 O O . PHE A 1 96 ? -9.130 8.795 -7.215 1.00 95.94 96 PHE A O 1
ATOM 744 N N . GLU A 1 97 ? -7.152 9.777 -7.600 1.00 95.50 97 GLU A N 1
ATOM 745 C CA . GLU A 1 97 ? -7.493 10.380 -8.883 1.00 95.50 97 GLU A CA 1
ATOM 746 C C . GLU A 1 97 ? -6.457 9.999 -9.946 1.00 95.50 97 GLU A C 1
ATOM 748 O O . GLU A 1 97 ? -5.280 9.786 -9.621 1.00 95.50 97 GLU A O 1
ATOM 753 N N . PRO A 1 98 ? -6.858 9.928 -11.227 1.00 93.81 98 PRO A N 1
ATOM 754 C CA . PRO A 1 98 ? -5.920 9.692 -12.308 1.00 93.81 98 PRO A CA 1
ATOM 755 C C . PRO A 1 98 ? -5.011 10.912 -12.510 1.00 93.81 98 PRO A C 1
ATOM 757 O O . PRO A 1 98 ? -5.465 12.016 -12.788 1.00 93.81 98 PRO A O 1
ATOM 760 N N . TYR A 1 99 ? -3.703 10.694 -12.450 1.00 90.19 99 TYR A N 1
ATOM 761 C CA . TYR A 1 99 ?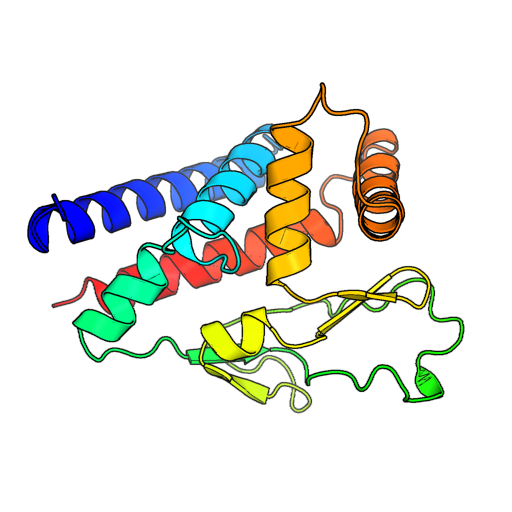 -2.676 11.679 -12.793 1.00 90.19 99 TYR A CA 1
ATOM 762 C C . TYR A 1 99 ? -2.351 11.701 -14.298 1.00 90.19 99 TYR A C 1
ATOM 764 O O . TYR A 1 99 ? -1.791 12.666 -14.811 1.00 90.19 99 TYR A O 1
ATOM 772 N N . SER A 1 100 ? -2.671 10.625 -15.022 1.00 90.31 100 SER A N 1
ATOM 773 C CA . SER A 1 100 ? -2.399 10.491 -16.457 1.00 90.31 100 SER A CA 1
ATOM 774 C C . SER A 1 100 ? -3.526 9.738 -17.171 1.00 90.31 100 SER A C 1
ATOM 776 O O . SER A 1 100 ? -4.066 8.791 -16.594 1.00 90.31 100 SER A O 1
ATOM 778 N N . PRO A 1 101 ? -3.826 10.054 -18.450 1.00 90.38 101 PRO A N 1
ATOM 779 C CA . PRO A 1 101 ? -4.796 9.306 -19.261 1.00 90.38 101 PRO A CA 1
ATOM 780 C C . PRO A 1 101 ? -4.471 7.810 -19.424 1.00 90.38 101 PRO A C 1
ATOM 782 O O . PRO A 1 101 ? -5.343 6.997 -19.743 1.00 90.38 101 PRO A O 1
ATOM 785 N N . ALA A 1 102 ? -3.206 7.428 -19.230 1.00 90.25 102 ALA A N 1
ATOM 786 C CA . ALA A 1 102 ? -2.784 6.033 -19.301 1.00 90.25 102 ALA A CA 1
ATOM 787 C C . ALA A 1 102 ? -3.217 5.216 -18.073 1.00 90.25 102 ALA A C 1
ATOM 789 O O . ALA A 1 102 ? -3.279 3.991 -18.163 1.00 90.25 102 ALA A O 1
ATOM 790 N N . GLN A 1 103 ? -3.520 5.865 -16.942 1.00 93.94 103 GLN A N 1
ATOM 791 C CA . GLN A 1 103 ? -3.921 5.160 -15.729 1.00 93.94 103 GLN A CA 1
ATOM 792 C C . GLN A 1 103 ? -5.297 4.507 -15.882 1.00 93.94 103 GLN A C 1
ATOM 794 O O . GLN A 1 103 ? -6.126 4.875 -16.722 1.00 93.94 103 GLN A O 1
ATOM 799 N N . ARG A 1 104 ? -5.519 3.475 -15.076 1.00 95.44 104 ARG A N 1
ATOM 800 C CA . ARG A 1 104 ? -6.752 2.699 -15.020 1.00 95.44 104 ARG A CA 1
ATOM 801 C C . ARG A 1 104 ? -7.263 2.679 -13.590 1.00 95.44 104 ARG A C 1
ATOM 803 O O . ARG A 1 104 ? -6.479 2.776 -12.647 1.00 95.44 104 ARG A O 1
ATOM 810 N N . LYS A 1 105 ? -8.583 2.589 -13.464 1.00 97.56 105 LYS A N 1
ATOM 811 C CA . LYS A 1 105 ? -9.264 2.399 -12.189 1.00 97.56 105 LYS A CA 1
ATOM 812 C C . LYS A 1 105 ? -9.235 0.915 -11.832 1.00 97.56 105 LYS A C 1
ATOM 814 O O . LYS A 1 105 ? -9.468 0.078 -12.701 1.00 97.56 105 LYS A O 1
ATOM 819 N N . TYR A 1 106 ? -8.980 0.617 -10.569 1.00 97.88 106 TYR A N 1
ATOM 820 C CA . TYR A 1 106 ? -8.911 -0.729 -10.019 1.00 97.88 106 TYR A CA 1
ATOM 821 C C . TYR A 1 106 ? -9.664 -0.793 -8.693 1.00 97.88 106 TYR A C 1
ATOM 823 O O . TYR A 1 106 ? -9.736 0.205 -7.976 1.00 97.88 106 TYR A O 1
ATOM 831 N N . LEU A 1 107 ? -10.129 -1.986 -8.319 1.00 97.75 107 LEU A N 1
ATOM 832 C CA . LEU A 1 107 ? -10.232 -2.314 -6.900 1.00 97.75 107 LEU A CA 1
ATOM 833 C C . LEU A 1 107 ? -8.812 -2.481 -6.351 1.00 97.75 107 LEU A C 1
ATOM 835 O O . LEU A 1 107 ? -7.966 -3.084 -7.015 1.00 97.75 107 LEU A O 1
ATOM 839 N N . LEU A 1 108 ? -8.549 -2.008 -5.132 1.00 97.44 108 LEU A N 1
ATOM 840 C CA . LEU A 1 108 ? -7.214 -2.070 -4.528 1.00 97.44 108 LEU A CA 1
ATOM 841 C C . LEU A 1 108 ? -6.634 -3.494 -4.556 1.00 97.44 108 LEU A C 1
ATOM 843 O O . LEU A 1 108 ? -5.463 -3.687 -4.878 1.00 97.44 108 LEU A O 1
ATOM 847 N N . LYS A 1 109 ? -7.470 -4.504 -4.286 1.00 95.88 109 LYS A N 1
ATOM 848 C CA . LYS A 1 109 ? -7.071 -5.918 -4.336 1.00 95.88 109 LYS A CA 1
ATOM 849 C C . LYS A 1 109 ? -6.619 -6.385 -5.721 1.00 95.88 109 LYS A C 1
ATOM 851 O O . LYS A 1 109 ? -5.703 -7.199 -5.811 1.00 95.88 109 LYS A O 1
ATOM 856 N N . ASP A 1 110 ? -7.219 -5.863 -6.785 1.00 96.44 110 ASP A N 1
ATOM 857 C CA . ASP A 1 110 ? -6.867 -6.231 -8.156 1.00 96.44 110 ASP A CA 1
ATOM 858 C C . ASP A 1 110 ? -5.576 -5.521 -8.568 1.00 96.44 110 ASP A C 1
ATOM 860 O O . ASP A 1 110 ? -4.669 -6.145 -9.114 1.00 96.44 110 ASP A O 1
ATOM 864 N N . TRP A 1 111 ? -5.439 -4.238 -8.214 1.00 96.56 111 TRP A N 1
ATOM 865 C CA . TRP A 1 111 ? -4.210 -3.477 -8.447 1.00 96.56 111 TRP A CA 1
ATOM 866 C C . TRP A 1 111 ? -2.996 -4.103 -7.752 1.00 96.56 111 TRP A C 1
ATOM 868 O O . TRP A 1 111 ? -1.931 -4.212 -8.355 1.00 96.56 111 TRP A O 1
ATOM 878 N N . LEU A 1 112 ? -3.161 -4.585 -6.515 1.00 95.94 112 LEU A N 1
ATOM 879 C CA . LEU A 1 112 ? -2.105 -5.273 -5.768 1.00 95.94 112 LEU A CA 1
ATOM 880 C C . LEU A 1 112 ? -1.548 -6.506 -6.489 1.00 95.94 112 LEU A C 1
ATOM 882 O O . LEU A 1 112 ? -0.412 -6.890 -6.215 1.00 95.94 112 LEU A O 1
ATOM 886 N N . ASN A 1 113 ? -2.326 -7.104 -7.394 1.00 95.50 113 ASN A N 1
ATOM 887 C CA . ASN A 1 113 ? -1.959 -8.283 -8.175 1.00 95.50 113 ASN A CA 1
ATOM 888 C C . ASN A 1 113 ? -1.647 -7.967 -9.650 1.00 95.50 113 ASN A C 1
ATOM 890 O O . ASN A 1 113 ? -1.295 -8.877 -10.398 1.00 95.50 113 ASN A O 1
ATOM 894 N N . ALA A 1 114 ? -1.745 -6.706 -10.075 1.00 94.94 114 ALA A N 1
ATOM 895 C CA . ALA A 1 114 ? -1.408 -6.288 -11.431 1.00 94.94 114 ALA A CA 1
ATOM 896 C C . ALA A 1 114 ? 0.115 -6.155 -11.603 1.00 94.94 114 ALA A C 1
ATOM 898 O O . ALA A 1 114 ? 0.819 -5.654 -10.724 1.00 94.94 114 ALA A O 1
ATOM 899 N N . ASN A 1 115 ? 0.643 -6.548 -12.759 1.00 93.31 115 ASN A N 1
ATOM 900 C CA . ASN A 1 115 ? 2.051 -6.412 -13.124 1.00 93.31 115 ASN A CA 1
ATOM 901 C C . ASN A 1 115 ? 2.359 -4.961 -13.510 1.00 93.31 115 ASN A C 1
ATOM 903 O O . ASN A 1 115 ? 2.483 -4.613 -14.683 1.00 93.31 115 ASN A O 1
ATOM 907 N N . VAL A 1 116 ? 2.485 -4.078 -12.524 1.00 90.31 116 VAL A N 1
ATOM 908 C CA . VAL A 1 116 ? 2.704 -2.643 -12.782 1.00 90.31 116 VAL A CA 1
ATOM 909 C C . VAL A 1 116 ? 4.183 -2.249 -12.774 1.00 90.31 116 VAL A C 1
ATOM 911 O O . VAL A 1 116 ? 4.529 -1.152 -13.223 1.00 90.31 116 VAL A O 1
ATOM 914 N N . LEU A 1 117 ? 5.083 -3.141 -12.347 1.00 87.31 117 LEU A N 1
ATOM 915 C CA . LEU A 1 117 ? 6.519 -2.881 -12.193 1.00 87.31 117 LEU A CA 1
ATOM 916 C C . LEU A 1 117 ? 7.363 -3.816 -13.057 1.00 87.31 117 LEU A C 1
ATOM 918 O O . LEU A 1 117 ? 7.050 -4.994 -13.188 1.00 87.31 117 LEU A O 1
ATOM 922 N N . VAL A 1 118 ? 8.454 -3.289 -13.622 1.00 84.69 118 VAL A N 1
ATOM 923 C CA . VAL A 1 118 ? 9.447 -4.080 -14.369 1.00 84.69 118 VAL A CA 1
ATOM 924 C C . VAL A 1 118 ? 10.840 -3.777 -13.835 1.00 84.69 118 VAL A C 1
ATOM 926 O O . VAL A 1 118 ? 11.249 -2.616 -13.811 1.00 84.69 118 VAL A O 1
ATOM 929 N N . VAL A 1 119 ? 11.563 -4.812 -13.417 1.00 77.38 119 VAL A N 1
ATOM 930 C CA . VAL A 1 119 ? 12.929 -4.736 -12.887 1.00 77.38 119 VAL A CA 1
ATOM 931 C C . VAL A 1 119 ? 13.774 -5.832 -13.536 1.00 77.38 119 VAL A C 1
ATOM 933 O O . VAL A 1 119 ? 13.536 -7.020 -13.326 1.00 77.38 119 VAL A O 1
ATOM 936 N N . GLY A 1 120 ? 14.776 -5.437 -14.324 1.00 73.94 120 GLY A N 1
ATOM 937 C CA . GLY A 1 120 ? 15.695 -6.358 -14.999 1.00 73.94 120 GLY A CA 1
ATOM 938 C C . GLY A 1 120 ? 14.984 -7.375 -15.897 1.00 73.94 120 GLY A C 1
ATOM 939 O O . GLY A 1 120 ? 15.296 -8.565 -15.824 1.00 73.94 120 GLY A O 1
ATOM 940 N N . GLY A 1 121 ? 13.993 -6.920 -16.672 1.00 76.19 121 GLY A N 1
ATOM 941 C CA . GLY A 1 121 ? 13.150 -7.761 -17.531 1.00 76.19 121 GLY A CA 1
ATOM 942 C C . GLY A 1 121 ? 12.150 -8.661 -16.794 1.00 76.19 121 GLY A C 1
ATOM 943 O O . GLY A 1 121 ? 11.458 -9.445 -17.434 1.00 76.19 121 GLY A O 1
ATOM 944 N N . LEU A 1 122 ? 12.066 -8.574 -15.464 1.00 83.25 122 LEU A N 1
ATOM 945 C CA . LEU A 1 122 ? 11.099 -9.317 -14.658 1.00 83.25 122 LEU A CA 1
ATOM 946 C C . LEU A 1 122 ? 9.962 -8.400 -14.226 1.00 83.25 122 LEU A C 1
ATOM 948 O O . LEU A 1 122 ? 10.187 -7.241 -13.879 1.00 83.25 122 LEU A O 1
ATOM 952 N N . PHE A 1 123 ? 8.752 -8.943 -14.215 1.00 88.19 123 PHE A N 1
ATOM 953 C CA . PHE A 1 123 ? 7.547 -8.236 -13.806 1.00 88.19 123 PHE A CA 1
ATOM 954 C C . PHE A 1 123 ? 7.305 -8.445 -12.320 1.00 88.19 123 PHE A C 1
ATOM 956 O O . PHE A 1 123 ? 7.588 -9.523 -11.793 1.00 88.19 123 PHE A O 1
ATOM 963 N N . TYR A 1 124 ? 6.811 -7.409 -11.652 1.00 89.56 124 TYR A N 1
ATOM 964 C CA . TYR A 1 124 ? 6.458 -7.465 -10.242 1.00 89.56 124 TYR A CA 1
ATOM 965 C C . TYR A 1 124 ? 5.111 -6.796 -10.010 1.00 89.56 124 TYR A C 1
ATOM 967 O O . TYR A 1 124 ? 4.794 -5.747 -10.582 1.00 89.56 124 TYR A O 1
ATOM 975 N N . THR A 1 125 ? 4.346 -7.410 -9.125 1.00 93.75 125 THR A N 1
ATOM 976 C CA . THR A 1 125 ? 3.117 -6.857 -8.572 1.00 93.75 125 THR A CA 1
ATOM 977 C C . THR A 1 125 ? 3.429 -5.962 -7.369 1.00 93.75 125 THR A C 1
ATOM 979 O O . THR A 1 125 ? 4.441 -6.177 -6.687 1.00 93.75 125 THR A O 1
ATOM 982 N N . PRO A 1 126 ? 2.576 -4.975 -7.044 1.00 94.12 126 PRO A N 1
ATOM 983 C CA . PRO A 1 126 ? 2.730 -4.194 -5.820 1.00 94.12 126 PRO A CA 1
ATOM 984 C C . PRO A 1 126 ? 2.806 -5.080 -4.571 1.00 94.12 126 PRO A C 1
ATOM 986 O O . PRO A 1 126 ? 3.634 -4.837 -3.694 1.00 94.12 126 PRO A O 1
ATOM 989 N N . ASN A 1 127 ? 2.008 -6.153 -4.517 1.00 94.56 127 ASN A N 1
ATOM 990 C CA . ASN A 1 127 ? 2.024 -7.108 -3.413 1.00 94.56 127 ASN A CA 1
ATOM 991 C C . ASN A 1 127 ? 3.386 -7.808 -3.257 1.00 94.56 127 ASN A C 1
ATOM 993 O O . ASN A 1 127 ? 3.895 -7.915 -2.141 1.00 94.56 127 ASN A O 1
ATOM 997 N N . GLU A 1 128 ? 4.016 -8.250 -4.352 1.00 91.31 128 GLU A N 1
ATOM 998 C CA . GLU A 1 128 ? 5.360 -8.850 -4.311 1.00 91.31 128 GLU A CA 1
ATOM 999 C C . GLU A 1 128 ? 6.404 -7.859 -3.777 1.00 91.31 128 GLU A C 1
ATOM 1001 O O . GLU A 1 128 ? 7.244 -8.236 -2.952 1.00 91.31 128 GLU A O 1
ATOM 1006 N N . VAL A 1 129 ? 6.342 -6.590 -4.198 1.00 90.00 129 VAL A N 1
ATOM 1007 C CA . VAL A 1 129 ? 7.301 -5.560 -3.766 1.00 90.00 129 VAL A CA 1
ATOM 1008 C C . VAL A 1 129 ? 7.138 -5.210 -2.292 1.00 90.00 129 VAL A C 1
ATOM 1010 O O . VAL A 1 129 ? 8.117 -5.256 -1.549 1.00 90.00 129 VAL A O 1
ATOM 1013 N N . LEU A 1 130 ? 5.914 -4.927 -1.841 1.00 92.06 130 LEU A N 1
ATOM 1014 C CA . LEU A 1 130 ? 5.631 -4.611 -0.437 1.00 92.06 130 LEU A CA 1
ATOM 1015 C C . LEU A 1 130 ? 6.052 -5.751 0.495 1.00 92.06 130 LEU A C 1
ATOM 1017 O O . LEU A 1 130 ? 6.722 -5.528 1.507 1.00 92.06 130 LEU A O 1
ATOM 1021 N N . ARG A 1 131 ? 5.704 -6.992 0.133 1.00 89.88 131 ARG A N 1
ATOM 1022 C CA . ARG A 1 131 ? 6.066 -8.169 0.926 1.00 89.88 131 ARG A CA 1
ATOM 1023 C C . ARG A 1 131 ? 7.566 -8.357 1.001 1.00 89.88 131 ARG A C 1
ATOM 1025 O O . ARG A 1 131 ? 8.082 -8.558 2.092 1.00 89.88 131 ARG A O 1
ATOM 1032 N N . SER A 1 132 ? 8.270 -8.274 -0.123 1.00 86.25 132 SER A N 1
ATOM 1033 C CA . SER A 1 132 ? 9.711 -8.522 -0.116 1.00 86.25 132 SER A CA 1
ATOM 1034 C C . SER A 1 132 ? 10.534 -7.398 0.491 1.00 86.25 132 SER A C 1
ATOM 1036 O O . SER A 1 132 ? 11.583 -7.704 1.060 1.00 86.25 132 SER A O 1
ATOM 1038 N N . PHE A 1 133 ? 10.052 -6.151 0.454 1.00 86.50 133 PHE A N 1
ATOM 1039 C CA . PHE A 1 133 ? 10.609 -5.072 1.264 1.00 86.50 133 PHE A CA 1
ATOM 1040 C C . PHE A 1 133 ? 10.476 -5.404 2.757 1.00 86.50 133 PHE A C 1
ATOM 1042 O O . PHE A 1 133 ? 11.479 -5.485 3.459 1.00 86.50 133 PHE A O 1
ATOM 1049 N N . ALA A 1 134 ? 9.264 -5.706 3.233 1.00 87.31 134 ALA A N 1
ATOM 1050 C CA . ALA A 1 134 ? 9.034 -6.039 4.640 1.00 87.31 134 ALA A CA 1
ATOM 1051 C C . ALA A 1 134 ? 9.766 -7.321 5.088 1.00 87.31 134 ALA A C 1
ATOM 1053 O O . ALA A 1 134 ? 10.294 -7.379 6.195 1.00 87.31 134 ALA A O 1
ATOM 1054 N N . ASP A 1 135 ? 9.818 -8.349 4.236 1.00 83.00 135 ASP A N 1
ATOM 1055 C CA . ASP A 1 135 ? 10.545 -9.589 4.513 1.00 83.00 135 ASP A CA 1
ATOM 1056 C C . ASP A 1 135 ? 12.048 -9.337 4.609 1.00 83.00 135 ASP A C 1
ATOM 1058 O O . ASP A 1 135 ? 12.682 -9.929 5.469 1.00 83.00 135 ASP A O 1
ATOM 1062 N N . LYS A 1 136 ? 12.638 -8.476 3.769 1.00 75.88 136 LYS A N 1
ATOM 1063 C CA . LYS A 1 136 ? 14.074 -8.157 3.840 1.00 75.88 136 LYS A CA 1
ATOM 1064 C C . LYS A 1 136 ? 14.438 -7.562 5.200 1.00 75.88 136 LYS A C 1
ATOM 1066 O O . LYS A 1 136 ? 15.395 -8.016 5.816 1.00 75.88 136 LYS A O 1
ATOM 1071 N N . GLU A 1 137 ? 13.660 -6.591 5.664 1.00 69.75 137 GLU A N 1
ATOM 1072 C CA . GLU A 1 137 ? 13.928 -5.905 6.932 1.00 69.75 137 GLU A CA 1
ATOM 1073 C C . GLU A 1 137 ? 13.681 -6.820 8.149 1.00 69.75 137 GLU A C 1
ATOM 1075 O O . GLU A 1 137 ? 14.314 -6.663 9.189 1.00 69.75 137 GLU A O 1
ATOM 1080 N N . ALA A 1 138 ? 12.817 -7.834 8.013 1.00 62.62 138 ALA A N 1
ATOM 1081 C CA . ALA A 1 138 ? 12.618 -8.868 9.033 1.00 62.62 138 ALA A CA 1
ATOM 1082 C C . ALA A 1 138 ? 13.636 -10.029 8.952 1.00 62.62 138 ALA A C 1
ATOM 1084 O O . ALA A 1 138 ? 13.924 -10.672 9.960 1.00 62.62 138 ALA A O 1
ATOM 1085 N N . SER A 1 139 ? 14.177 -10.315 7.762 1.00 56.06 139 SER A N 1
ATOM 1086 C CA . SER A 1 139 ? 14.936 -11.537 7.444 1.00 56.06 139 SER A CA 1
ATOM 1087 C C . SER A 1 139 ? 16.422 -11.268 7.242 1.00 56.06 139 SER A C 1
ATOM 1089 O O . SER A 1 139 ? 17.024 -11.768 6.293 1.00 56.06 139 SER A O 1
ATOM 1091 N N . HIS A 1 140 ? 17.062 -10.570 8.178 1.00 52.81 140 HIS A N 1
ATOM 1092 C CA . HIS A 1 140 ? 18.528 -10.520 8.234 1.00 52.81 140 HIS A CA 1
ATOM 1093 C C . HIS A 1 140 ? 19.198 -11.913 8.412 1.00 52.81 140 HIS A C 1
ATOM 1095 O O . HIS A 1 140 ? 20.423 -11.979 8.469 1.00 52.81 140 HIS A O 1
ATOM 1101 N N . TYR A 1 141 ? 18.438 -13.024 8.475 1.00 47.75 141 TYR A N 1
ATOM 1102 C CA . TYR A 1 141 ? 18.928 -14.345 8.896 1.00 47.75 141 TYR A CA 1
ATOM 1103 C C . TYR A 1 141 ? 18.390 -15.578 8.135 1.00 47.75 141 TYR A C 1
ATOM 1105 O O . TYR A 1 141 ? 18.675 -16.690 8.577 1.00 47.75 141 TYR A O 1
ATOM 1113 N N . ASP A 1 142 ? 17.653 -15.452 7.020 1.00 47.09 142 ASP A N 1
ATOM 1114 C CA . ASP A 1 142 ? 17.229 -16.639 6.243 1.00 47.09 142 ASP A CA 1
ATOM 1115 C C . ASP A 1 142 ? 17.994 -16.763 4.905 1.00 47.09 142 ASP A C 1
ATOM 1117 O O . ASP A 1 142 ? 17.751 -15.976 3.987 1.00 47.09 142 ASP A O 1
ATOM 1121 N N . PRO A 1 143 ? 18.916 -17.738 4.763 1.00 47.97 143 PRO A N 1
ATOM 1122 C CA . PRO A 1 143 ? 19.720 -17.937 3.556 1.00 47.97 143 PRO A CA 1
ATOM 1123 C C . PRO A 1 143 ? 18.951 -18.554 2.371 1.00 47.97 143 PRO A C 1
ATOM 1125 O O . PRO A 1 143 ? 19.552 -18.779 1.322 1.00 47.97 143 PRO A O 1
ATOM 1128 N N . LYS A 1 144 ? 17.650 -18.855 2.501 1.00 50.88 144 LYS A N 1
ATOM 1129 C CA . LYS A 1 144 ? 16.822 -19.425 1.421 1.00 50.88 144 LYS A CA 1
ATOM 1130 C C . LYS A 1 144 ? 15.908 -18.386 0.766 1.00 50.88 144 LYS A C 1
ATOM 1132 O O . LYS A 1 144 ? 14.701 -18.601 0.649 1.00 50.88 144 LYS A O 1
ATOM 1137 N N . SER A 1 145 ? 16.458 -17.250 0.341 1.00 53.78 145 SER A N 1
ATOM 1138 C CA . SER A 1 145 ? 15.680 -16.274 -0.422 1.00 53.78 145 SER A CA 1
ATOM 1139 C C . SER A 1 145 ? 15.425 -16.741 -1.856 1.00 53.78 145 SER A C 1
ATOM 1141 O O . SER A 1 145 ? 16.251 -17.393 -2.491 1.00 53.78 145 SER A O 1
ATOM 1143 N N . ASP A 1 146 ? 14.234 -16.429 -2.364 1.00 58.81 146 ASP A N 1
ATOM 1144 C CA . ASP A 1 146 ? 13.888 -16.633 -3.766 1.00 58.81 146 ASP A CA 1
ATOM 1145 C C . ASP A 1 146 ? 14.778 -15.743 -4.650 1.00 58.81 146 ASP A C 1
ATOM 1147 O O . ASP A 1 146 ? 14.724 -14.513 -4.564 1.00 58.81 146 ASP A O 1
ATOM 1151 N N . SER A 1 147 ? 15.557 -16.371 -5.536 1.00 59.56 147 SER A N 1
ATOM 1152 C CA . SER A 1 147 ? 16.461 -15.711 -6.490 1.00 59.56 147 SER A CA 1
ATOM 1153 C C . SER A 1 147 ? 15.803 -14.621 -7.351 1.00 59.56 147 SER A C 1
ATOM 1155 O O . SER A 1 147 ? 16.475 -13.682 -7.786 1.00 59.56 147 SER A O 1
ATOM 1157 N N . ARG A 1 148 ? 14.481 -14.694 -7.583 1.00 64.38 148 ARG A N 1
ATOM 1158 C CA . ARG A 1 148 ? 13.720 -13.632 -8.262 1.00 64.38 148 ARG A CA 1
ATOM 1159 C C . ARG A 1 148 ? 13.660 -12.373 -7.402 1.00 64.38 148 ARG A C 1
ATOM 1161 O O . ARG A 1 148 ? 13.876 -11.267 -7.895 1.00 64.38 148 ARG A O 1
ATOM 1168 N N . MET A 1 149 ? 13.429 -12.547 -6.108 1.00 66.19 149 MET A N 1
ATOM 1169 C CA . MET A 1 149 ? 13.356 -11.455 -5.144 1.00 66.19 149 MET A CA 1
ATOM 1170 C C . MET A 1 149 ? 14.739 -10.902 -4.809 1.00 66.19 149 MET A C 1
ATOM 1172 O O . MET A 1 149 ? 14.828 -9.743 -4.421 1.00 66.19 149 MET A O 1
ATOM 1176 N N . ASP A 1 150 ? 15.815 -11.658 -5.029 1.00 66.12 150 ASP A N 1
ATOM 1177 C CA . ASP A 1 150 ? 17.189 -11.178 -4.842 1.00 66.12 150 ASP A CA 1
ATOM 1178 C C . ASP A 1 150 ? 17.562 -10.054 -5.811 1.00 66.12 150 ASP A C 1
ATOM 1180 O O . ASP A 1 150 ? 18.271 -9.130 -5.422 1.00 66.12 150 ASP A O 1
ATOM 1184 N N . LYS A 1 151 ? 17.044 -10.056 -7.049 1.00 67.81 151 LYS A N 1
ATOM 1185 C CA . LYS A 1 151 ? 17.238 -8.931 -7.984 1.00 67.81 151 LYS A CA 1
ATOM 1186 C C . LYS A 1 151 ? 16.529 -7.671 -7.500 1.00 67.81 151 LYS A C 1
ATOM 1188 O O . LYS A 1 151 ? 17.128 -6.597 -7.477 1.00 67.81 151 LYS A O 1
ATOM 1193 N N . LEU A 1 152 ? 15.272 -7.807 -7.079 1.00 69.38 152 LEU A N 1
ATOM 1194 C CA . LEU A 1 152 ? 14.507 -6.702 -6.505 1.00 69.38 152 LEU A CA 1
ATOM 1195 C C . LEU A 1 152 ? 15.181 -6.180 -5.226 1.00 69.38 152 LEU A C 1
ATOM 1197 O O . LEU A 1 152 ? 15.417 -4.982 -5.094 1.00 69.38 152 LEU A O 1
ATOM 1201 N N . ARG A 1 153 ? 15.584 -7.083 -4.326 1.00 65.88 153 ARG A 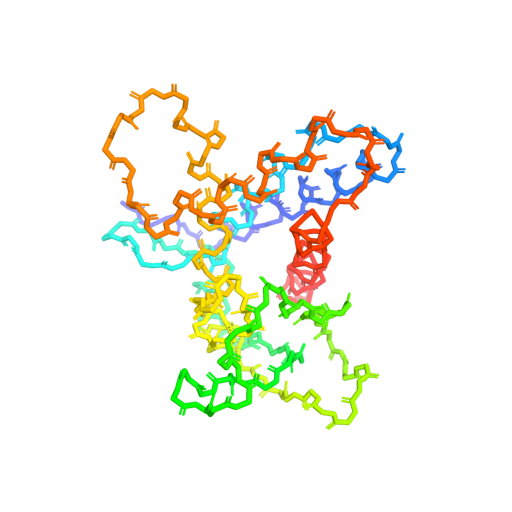N 1
ATOM 1202 C CA . ARG A 1 153 ? 16.336 -6.776 -3.102 1.00 65.88 153 ARG A CA 1
ATOM 1203 C C . ARG A 1 153 ? 17.701 -6.170 -3.397 1.00 65.88 153 ARG A C 1
ATOM 1205 O O . ARG A 1 153 ? 18.118 -5.292 -2.658 1.00 65.88 153 ARG A O 1
ATOM 1212 N N . GLY A 1 154 ? 18.369 -6.577 -4.472 1.00 65.00 154 GLY A N 1
ATOM 1213 C CA . GLY A 1 154 ? 19.631 -6.010 -4.937 1.00 65.00 154 GLY A CA 1
ATOM 1214 C C . GLY A 1 154 ? 19.485 -4.558 -5.386 1.00 65.00 154 GLY A C 1
ATOM 1215 O O . GLY A 1 154 ? 20.318 -3.731 -5.027 1.00 65.00 154 GLY A O 1
ATOM 1216 N N . ILE A 1 155 ? 18.394 -4.210 -6.079 1.00 65.69 155 ILE A N 1
ATOM 1217 C CA . ILE A 1 155 ? 18.059 -2.807 -6.385 1.00 65.69 155 ILE A CA 1
ATOM 1218 C C . ILE A 1 155 ? 17.718 -2.036 -5.113 1.00 65.69 155 ILE A C 1
ATOM 1220 O O . ILE A 1 155 ? 18.208 -0.921 -4.929 1.00 65.69 155 ILE A O 1
ATOM 1224 N N . ILE A 1 156 ? 16.930 -2.633 -4.214 1.00 61.69 156 ILE A N 1
ATOM 1225 C CA . ILE A 1 156 ? 16.668 -2.044 -2.896 1.00 61.69 156 ILE A CA 1
ATOM 1226 C C . ILE A 1 156 ? 18.005 -1.801 -2.173 1.00 61.69 156 ILE A C 1
ATOM 1228 O O . ILE A 1 156 ? 18.200 -0.740 -1.609 1.00 61.69 156 ILE A O 1
ATOM 1232 N N . HIS A 1 157 ? 18.972 -2.718 -2.237 1.00 56.31 157 HIS A N 1
ATOM 1233 C CA . HIS A 1 157 ? 20.247 -2.634 -1.520 1.00 56.31 157 HIS A CA 1
ATOM 1234 C C . HIS A 1 157 ? 21.251 -1.646 -2.142 1.00 56.31 157 HIS A C 1
ATOM 1236 O O . HIS A 1 157 ? 21.907 -0.896 -1.421 1.00 56.31 157 HIS A O 1
ATOM 1242 N N . HIS A 1 158 ? 21.382 -1.610 -3.473 1.00 55.81 158 HIS A N 1
ATOM 1243 C CA . HIS A 1 158 ? 22.360 -0.760 -4.166 1.00 55.81 158 HIS A CA 1
ATOM 1244 C C . HIS A 1 158 ? 22.076 0.740 -3.984 1.00 55.81 158 HIS A C 1
ATOM 1246 O O . HIS A 1 158 ? 23.001 1.549 -3.944 1.00 55.81 158 HIS A O 1
ATOM 1252 N N . ASN A 1 159 ? 20.807 1.113 -3.816 1.00 49.97 159 ASN A N 1
ATOM 1253 C CA . ASN A 1 159 ? 20.408 2.512 -3.685 1.00 49.97 159 ASN A CA 1
ATOM 1254 C C . ASN A 1 159 ? 20.677 3.110 -2.292 1.00 49.97 159 ASN A C 1
ATOM 1256 O O . ASN A 1 159 ? 20.952 4.305 -2.205 1.00 49.97 159 ASN A O 1
ATOM 1260 N N . TYR A 1 160 ? 20.689 2.302 -1.224 1.00 49.00 160 TYR A N 1
ATOM 1261 C CA . TYR A 1 160 ? 21.024 2.779 0.129 1.00 49.00 160 TYR A CA 1
ATOM 1262 C C . TYR A 1 160 ? 22.515 3.118 0.286 1.00 49.00 160 TYR A C 1
ATOM 1264 O O . TYR A 1 160 ? 22.870 4.005 1.056 1.00 49.00 160 TYR A O 1
ATOM 1272 N N . PHE A 1 161 ? 23.397 2.463 -0.477 1.00 44.78 161 PHE A N 1
ATOM 1273 C CA . PHE A 1 161 ? 24.847 2.678 -0.394 1.00 44.78 161 PHE A CA 1
ATOM 1274 C C . PHE A 1 161 ? 25.342 3.963 -1.085 1.00 44.78 161 PHE A C 1
ATOM 1276 O O . PHE A 1 161 ? 26.490 4.345 -0.879 1.00 44.78 161 PHE A O 1
ATOM 1283 N N . GLN A 1 162 ? 24.510 4.646 -1.885 1.00 45.06 162 GLN A N 1
ATOM 1284 C CA . GLN A 1 162 ? 24.921 5.837 -2.649 1.00 45.06 162 GLN A CA 1
ATOM 1285 C C . GLN A 1 162 ? 24.409 7.180 -2.100 1.00 45.06 162 GLN A C 1
ATOM 1287 O O . GLN A 1 162 ? 24.552 8.199 -2.772 1.00 45.06 162 GLN A O 1
ATOM 1292 N N . GLY A 1 163 ? 23.812 7.220 -0.904 1.00 41.94 163 GLY A N 1
ATOM 1293 C CA . GLY A 1 163 ? 23.420 8.486 -0.263 1.00 41.94 163 GLY A CA 1
ATOM 1294 C C . GLY A 1 163 ? 22.378 9.310 -1.036 1.00 41.94 163 GLY A C 1
ATOM 1295 O O . GLY A 1 163 ? 22.298 10.523 -0.855 1.00 41.94 163 GLY A O 1
ATOM 1296 N N . ARG A 1 164 ? 21.583 8.687 -1.919 1.00 43.91 164 ARG A N 1
ATOM 1297 C CA . ARG A 1 164 ? 20.426 9.348 -2.542 1.00 43.91 164 ARG A CA 1
ATOM 1298 C C . ARG A 1 164 ? 19.250 9.300 -1.568 1.00 43.91 164 ARG A C 1
ATOM 1300 O O . ARG A 1 164 ? 18.908 8.226 -1.091 1.00 43.91 164 ARG A O 1
ATOM 1307 N N . ASN A 1 165 ? 18.631 10.453 -1.310 1.00 52.00 165 ASN A N 1
ATOM 1308 C CA . ASN A 1 165 ? 17.679 10.621 -0.206 1.00 52.00 165 ASN A CA 1
ATOM 1309 C C . ASN A 1 165 ? 16.381 9.799 -0.316 1.00 52.00 165 ASN A C 1
ATOM 1311 O O . ASN A 1 165 ? 15.830 9.476 0.726 1.00 52.00 165 ASN A O 1
ATOM 1315 N N . ILE A 1 166 ? 15.894 9.438 -1.513 1.00 60.19 166 ILE A N 1
ATOM 1316 C CA . ILE A 1 166 ? 14.710 8.572 -1.699 1.00 60.19 166 ILE A CA 1
ATOM 1317 C C . ILE A 1 166 ? 14.830 7.835 -3.048 1.00 60.19 166 ILE A C 1
ATOM 1319 O O . ILE A 1 166 ? 14.905 8.475 -4.106 1.00 60.19 166 ILE A O 1
ATOM 1323 N N . ASN A 1 167 ? 14.843 6.499 -3.037 1.00 78.06 167 ASN A N 1
ATOM 1324 C CA . ASN A 1 167 ? 14.849 5.684 -4.260 1.00 78.06 167 ASN A CA 1
ATOM 1325 C C . ASN A 1 167 ? 13.414 5.389 -4.767 1.00 78.06 167 ASN A C 1
ATOM 1327 O O . ASN A 1 167 ? 12.431 5.739 -4.121 1.00 78.06 167 ASN A O 1
ATOM 1331 N N . GLU A 1 168 ? 13.261 4.786 -5.951 1.00 81.81 168 GLU A N 1
ATOM 1332 C CA . GLU A 1 168 ? 11.928 4.528 -6.538 1.00 81.81 168 GLU A CA 1
ATOM 1333 C C . GLU A 1 168 ? 11.046 3.600 -5.676 1.00 81.81 168 GLU A C 1
ATOM 1335 O O . GLU A 1 168 ? 9.836 3.802 -5.593 1.00 81.81 168 GLU A O 1
ATOM 1340 N N . ILE A 1 169 ? 11.641 2.623 -4.982 1.00 84.94 169 ILE A N 1
ATOM 1341 C CA . ILE A 1 169 ? 10.920 1.742 -4.051 1.00 84.94 169 ILE A CA 1
ATOM 1342 C C . ILE A 1 169 ? 10.460 2.530 -2.827 1.00 84.94 169 ILE A C 1
ATOM 1344 O O . ILE A 1 169 ? 9.312 2.387 -2.417 1.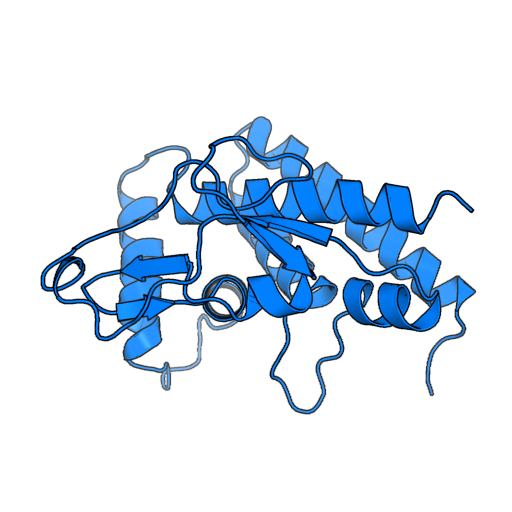00 84.94 169 ILE A O 1
ATOM 1348 N N . ASP A 1 170 ? 11.306 3.407 -2.289 1.00 88.00 170 ASP A N 1
ATOM 1349 C CA . ASP A 1 170 ? 10.934 4.263 -1.160 1.00 88.00 170 ASP A CA 1
ATOM 1350 C C . ASP A 1 170 ? 9.756 5.176 -1.545 1.00 88.00 170 ASP A C 1
ATOM 1352 O O . ASP A 1 170 ? 8.773 5.258 -0.810 1.00 88.00 170 ASP A O 1
ATOM 1356 N N . ARG A 1 171 ? 9.788 5.789 -2.742 1.00 88.94 171 ARG A N 1
ATOM 1357 C CA . ARG A 1 171 ? 8.653 6.582 -3.258 1.00 88.94 171 ARG A CA 1
ATOM 1358 C C . ARG A 1 171 ? 7.388 5.750 -3.398 1.00 88.94 171 ARG A C 1
ATOM 1360 O O . ARG A 1 171 ? 6.306 6.243 -3.103 1.00 88.94 171 ARG A O 1
ATOM 1367 N N . PHE A 1 172 ? 7.506 4.504 -3.840 1.00 91.81 172 PHE A N 1
ATOM 1368 C CA . PHE A 1 172 ? 6.367 3.597 -3.916 1.00 91.81 172 PHE A CA 1
ATOM 1369 C C . PHE A 1 172 ? 5.770 3.279 -2.550 1.00 91.81 172 PHE A C 1
ATOM 1371 O O . PHE A 1 172 ? 4.546 3.307 -2.415 1.00 91.81 172 PHE A O 1
ATOM 1378 N N . LEU A 1 173 ? 6.603 3.016 -1.540 1.00 93.62 173 LEU A N 1
ATOM 1379 C CA . LEU A 1 173 ? 6.136 2.802 -0.171 1.00 93.62 173 LEU A CA 1
ATOM 1380 C C . LEU A 1 173 ? 5.405 4.035 0.352 1.00 93.62 173 LEU A C 1
ATOM 1382 O O . LEU A 1 173 ? 4.300 3.903 0.868 1.00 93.62 173 LEU A O 1
ATOM 1386 N N . ILE A 1 174 ? 5.984 5.220 0.155 1.00 95.38 174 ILE A N 1
ATOM 1387 C CA . ILE A 1 174 ? 5.398 6.500 0.568 1.00 95.38 174 ILE A CA 1
ATOM 1388 C C . ILE A 1 174 ? 4.036 6.710 -0.105 1.00 95.38 174 ILE A C 1
ATOM 1390 O O . ILE A 1 174 ? 3.033 6.836 0.589 1.00 95.38 174 ILE A O 1
ATOM 1394 N N . GLN A 1 175 ? 3.961 6.628 -1.437 1.00 95.62 175 GLN A N 1
ATOM 1395 C CA . GLN A 1 175 ? 2.702 6.810 -2.178 1.00 95.62 175 GLN A CA 1
ATOM 1396 C C . GLN A 1 175 ? 1.627 5.795 -1.772 1.00 95.62 175 GLN A C 1
ATOM 1398 O O . GLN A 1 175 ? 0.443 6.121 -1.689 1.00 95.62 175 GLN A O 1
ATOM 1403 N N . THR A 1 176 ? 2.031 4.549 -1.518 1.00 96.88 176 THR A N 1
ATOM 1404 C CA . THR A 1 176 ? 1.103 3.507 -1.070 1.00 96.88 176 THR A CA 1
ATOM 1405 C C . THR A 1 176 ? 0.610 3.789 0.347 1.00 96.88 176 THR A C 1
ATOM 1407 O O . THR A 1 176 ? -0.577 3.626 0.616 1.00 96.88 176 THR A O 1
ATOM 1410 N N . ALA A 1 177 ? 1.481 4.251 1.245 1.00 97.88 177 ALA A N 1
ATOM 1411 C CA . ALA A 1 177 ? 1.109 4.634 2.603 1.00 97.88 177 ALA A CA 1
ATOM 1412 C C . ALA A 1 177 ? 0.161 5.835 2.625 1.00 97.88 177 ALA A C 1
ATOM 1414 O O . ALA A 1 177 ? -0.869 5.765 3.289 1.00 97.88 177 ALA A O 1
ATOM 1415 N N . GLU A 1 178 ? 0.442 6.883 1.849 1.00 97.62 178 GLU A N 1
ATOM 1416 C CA . GLU A 1 178 ? -0.452 8.037 1.686 1.00 97.62 178 GLU A CA 1
ATOM 1417 C C . GLU A 1 178 ? -1.853 7.598 1.237 1.00 97.62 178 GLU A C 1
ATOM 1419 O O . GLU A 1 178 ? -2.865 7.993 1.824 1.00 97.62 178 GLU A O 1
ATOM 1424 N N . PHE A 1 179 ? -1.917 6.724 0.227 1.00 98.06 179 PHE A N 1
ATOM 1425 C CA . PHE A 1 179 ? -3.176 6.178 -0.267 1.00 98.06 179 PHE A CA 1
ATOM 1426 C C . PHE A 1 179 ? -3.906 5.333 0.792 1.00 98.06 179 PHE A C 1
ATOM 1428 O O . PHE A 1 179 ? -5.117 5.468 0.973 1.00 98.06 179 PHE A O 1
ATOM 1435 N N . VAL A 1 180 ? -3.192 4.478 1.529 1.00 97.94 180 VAL A N 1
ATOM 1436 C CA . VAL A 1 180 ? -3.771 3.640 2.593 1.00 97.94 180 VAL A CA 1
ATOM 1437 C C . VAL A 1 180 ? -4.309 4.484 3.748 1.00 97.94 180 VAL A C 1
ATOM 1439 O O . VAL A 1 180 ? -5.403 4.206 4.243 1.00 97.94 180 VAL A O 1
ATOM 1442 N N . VAL A 1 181 ? -3.590 5.533 4.152 1.00 98.06 181 VAL A N 1
ATOM 1443 C CA . VAL A 1 181 ? -4.039 6.477 5.187 1.00 98.06 181 VAL A CA 1
ATOM 1444 C C . VAL A 1 181 ? -5.315 7.191 4.742 1.00 98.06 181 VAL A C 1
ATOM 1446 O O . VAL A 1 181 ? -6.285 7.240 5.499 1.00 98.06 181 VAL A O 1
ATOM 1449 N N . GLY A 1 182 ? -5.358 7.709 3.510 1.00 97.44 182 GLY A N 1
ATOM 1450 C CA . GLY A 1 182 ? -6.565 8.353 2.981 1.00 97.44 182 GLY A CA 1
ATOM 1451 C C . GLY A 1 182 ? -7.756 7.391 2.900 1.00 97.44 182 GLY A C 1
ATOM 1452 O O . GLY A 1 182 ? -8.834 7.707 3.397 1.00 97.44 182 GLY A O 1
ATOM 1453 N N . SER A 1 183 ? -7.534 6.171 2.400 1.00 97.12 183 SER A N 1
ATOM 1454 C CA . SER A 1 183 ? -8.575 5.137 2.291 1.00 97.12 183 SER A CA 1
ATOM 1455 C C . SER A 1 183 ? -9.109 4.722 3.663 1.00 97.12 183 SER A C 1
ATOM 1457 O O . SER A 1 183 ? -10.299 4.465 3.831 1.00 97.12 183 SER A O 1
ATOM 1459 N N . THR A 1 184 ? -8.236 4.684 4.673 1.00 96.75 184 THR A N 1
ATOM 1460 C CA . THR A 1 184 ? -8.630 4.385 6.054 1.00 96.75 184 THR A CA 1
ATOM 1461 C C . THR A 1 184 ? -9.530 5.481 6.621 1.00 96.75 184 THR A C 1
ATOM 1463 O O . THR A 1 184 ? -10.551 5.170 7.234 1.00 96.75 184 THR A O 1
ATOM 1466 N N . LYS A 1 185 ? -9.209 6.759 6.379 1.00 95.25 185 LYS A N 1
ATOM 1467 C CA . LYS A 1 185 ? -10.060 7.888 6.793 1.00 95.25 185 LYS A CA 1
ATOM 1468 C C . LYS A 1 185 ? -11.450 7.795 6.160 1.00 95.25 185 LYS A C 1
ATOM 1470 O O . LYS A 1 185 ? -12.447 7.885 6.874 1.00 95.25 185 LYS A O 1
ATOM 1475 N N . GLU A 1 186 ? -11.531 7.539 4.854 1.00 93.75 186 GLU A N 1
ATOM 1476 C CA . GLU A 1 186 ? -12.810 7.355 4.150 1.00 93.75 186 GLU A CA 1
ATOM 1477 C C . GLU A 1 186 ? -13.627 6.184 4.718 1.00 93.75 186 GLU A C 1
ATOM 1479 O O . GLU A 1 186 ? -14.841 6.296 4.919 1.00 93.75 186 GLU A O 1
ATOM 1484 N N . LEU A 1 187 ? -12.966 5.069 5.045 1.00 93.69 187 LEU A N 1
ATOM 1485 C CA . LEU A 1 187 ? -13.628 3.904 5.625 1.00 93.69 187 LEU A CA 1
ATOM 1486 C C . LEU A 1 187 ? -14.231 4.213 7.008 1.00 93.69 187 LEU A C 1
ATOM 1488 O O . LEU A 1 187 ? -15.366 3.801 7.277 1.00 93.69 187 LEU A O 1
ATOM 1492 N N . LEU A 1 188 ? -13.491 4.956 7.843 1.00 91.81 188 LEU A N 1
ATOM 1493 C CA . LEU A 1 188 ? -13.825 5.285 9.235 1.00 91.81 188 LEU A CA 1
ATOM 1494 C C . LEU A 1 188 ? -14.831 6.436 9.410 1.00 91.81 188 LEU A C 1
ATOM 1496 O O . LEU A 1 188 ? -15.342 6.595 10.514 1.00 91.81 188 LEU A O 1
ATOM 1500 N N . THR A 1 189 ? -15.143 7.219 8.371 1.00 87.69 189 THR A N 1
ATOM 1501 C CA . THR A 1 189 ? -16.065 8.379 8.460 1.00 87.69 189 THR A CA 1
ATOM 1502 C C . THR A 1 189 ? -17.554 7.960 8.468 1.00 87.69 189 THR A C 1
ATOM 1504 O O . THR A 1 189 ? -18.370 8.491 7.719 1.00 87.69 189 THR A O 1
ATOM 1507 N N . LEU A 1 190 ? -17.911 6.951 9.270 1.00 56.31 190 LEU A N 1
ATOM 1508 C CA . LEU A 1 190 ? -19.303 6.605 9.612 1.00 56.31 190 LEU A CA 1
ATOM 1509 C C . LEU A 1 190 ? -19.830 7.515 10.730 1.00 56.31 190 LEU A C 1
ATOM 1511 O O . LEU A 1 190 ? -21.060 7.736 10.741 1.00 56.31 190 LEU A O 1
#

Foldseek 3Di:
DDDDPVVLLVVLVVLLVLLVVLLVCLVVLNCVSLLVLLQSLCQAQADDDPPRDRSPCVLCVVVVNFQKKKAAAQDDLPDCVLVQPAWDFDLAGIDPDDPDPRIDMDRSNVQQVGQRIAHRSDTDGVNRLSVLSNCVVVPPDDPPDDPVSVRVVVQVPVVVVPPDRADSSNSSSSNSSVSSSVSSVVSPPD

Radius of gyration: 16.62 Å; chains: 1; bounding box: 44×35×45 Å

pLDDT: mean 84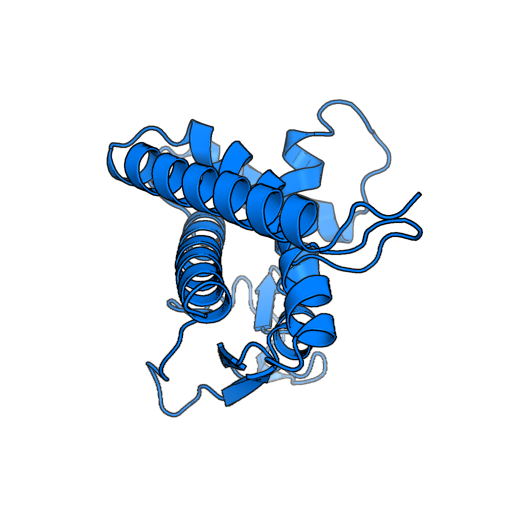.7, std 15.07, range [41.94, 98.06]

Organism: NCBI:txid1797733

Secondary structure (DSSP, 8-state):
-PPPHHHHHHHHHHHHHHHHHHHHHHHTT-TTHHHHHHHHHHHHH----TT---HHHHHHHHTT---EEEEPPPPPTT-GGGTT-SEE--S---BSS-SSTT-EEEEHHHHTTS--EEETTEEE-HHHHHHHHHHHHH-TT-S---HHHHHHHHHHHHHHTTT-S--HHHHHHHHHHHHHHHHHHHHH--